Protein AF-A0AAW1TQ38-F1 (afdb_monomer_lite)

Secondary structure (DSSP, 8-state):
-HHHHHHHT-HHHHHHHHHHHTTTSTTGGGS-HHHHHHHHHHHHHTHHHHHHHHHH-TTSHHHHHHTSHHHHHHHHHHHHHHHHHHHHHHHTHHHHHHHH--S---TT--S----TTPPPPHHHHHHHHHHHHHHHHHHHHHHHH-HHHHHHSHHHHHHHHHHHHHHHHHHHHHHHHHHHHH-GGGGS--GGGS-TT-HHHHHHHHHHHHHHHHHHHHHHHTHHHHTTTTTT-

Organism: NCBI:txid420089

Structure (mmCIF, N/CA/C/O backbone):
data_AF-A0AAW1TQ38-F1
#
_entry.id   AF-A0AAW1TQ38-F1
#
loop_
_atom_site.group_PDB
_atom_site.id
_atom_site.type_symbol
_atom_site.label_atom_id
_atom_site.label_alt_id
_atom_site.label_comp_id
_atom_site.label_asym_id
_atom_site.label_entity_id
_atom_site.label_seq_id
_atom_site.pdbx_PDB_ins_code
_atom_site.Cartn_x
_atom_site.Cartn_y
_atom_site.Cartn_z
_atom_site.occupancy
_atom_site.B_iso_or_equiv
_atom_site.auth_seq_id
_atom_site.auth_comp_id
_atom_site.auth_asym_id
_atom_site.auth_atom_id
_atom_site.pdbx_PDB_model_num
ATOM 1 N N . MET A 1 1 ? -23.648 21.750 9.633 1.00 59.62 1 MET A N 1
ATOM 2 C CA . MET A 1 1 ? -22.269 21.213 9.741 1.00 59.62 1 MET A CA 1
ATOM 3 C C . MET A 1 1 ? -21.607 21.466 11.108 1.00 59.62 1 MET A C 1
ATOM 5 O O . MET A 1 1 ? -21.164 20.502 11.711 1.00 59.62 1 MET A O 1
ATOM 9 N N . LYS A 1 2 ? -21.591 22.694 11.668 1.00 65.62 2 LYS A N 1
ATOM 10 C CA . LYS A 1 2 ? -20.948 22.983 12.980 1.00 65.62 2 LYS A CA 1
ATOM 11 C C . LYS A 1 2 ? -21.500 22.181 14.177 1.00 65.62 2 LYS A C 1
ATOM 13 O O . LYS A 1 2 ? -20.715 21.703 14.984 1.00 65.62 2 LYS A O 1
ATOM 18 N N . LEU A 1 3 ? -22.818 21.981 14.266 1.00 68.88 3 LEU A N 1
ATOM 19 C CA . LEU A 1 3 ? -23.443 21.222 15.365 1.00 68.88 3 LEU A CA 1
ATOM 20 C C . LEU A 1 3 ? -23.105 19.720 15.338 1.00 68.88 3 LEU A C 1
ATOM 22 O O . LEU A 1 3 ? -22.909 19.118 16.387 1.00 68.88 3 LEU A O 1
ATOM 26 N N . LEU A 1 4 ? -22.962 19.134 14.144 1.00 71.56 4 LEU A N 1
ATOM 27 C CA . LEU A 1 4 ? -22.578 17.728 13.981 1.00 71.56 4 LEU A CA 1
ATOM 28 C C . LEU A 1 4 ? -21.149 17.483 14.490 1.00 71.56 4 LEU A C 1
ATOM 30 O O . LEU A 1 4 ? -20.898 16.497 15.172 1.00 71.56 4 LEU A O 1
ATOM 34 N N . ASN A 1 5 ? -20.228 18.414 14.224 1.00 71.75 5 ASN A N 1
ATOM 35 C CA . ASN A 1 5 ? -18.846 18.305 14.696 1.00 71.75 5 ASN A CA 1
ATOM 36 C C . ASN A 1 5 ? -18.755 18.366 16.228 1.00 71.75 5 ASN A C 1
ATOM 38 O O . ASN A 1 5 ? -17.967 17.632 16.815 1.00 71.75 5 ASN A O 1
ATOM 42 N N . VAL A 1 6 ? -19.581 19.196 16.878 1.00 75.38 6 VAL A N 1
ATOM 43 C CA . VAL A 1 6 ? -19.651 19.275 18.349 1.00 75.38 6 VAL A CA 1
ATOM 44 C C . VAL A 1 6 ? -20.238 17.992 18.940 1.00 75.38 6 VAL A C 1
ATOM 46 O O . VAL A 1 6 ? -19.724 17.489 19.935 1.00 75.38 6 VAL A O 1
ATO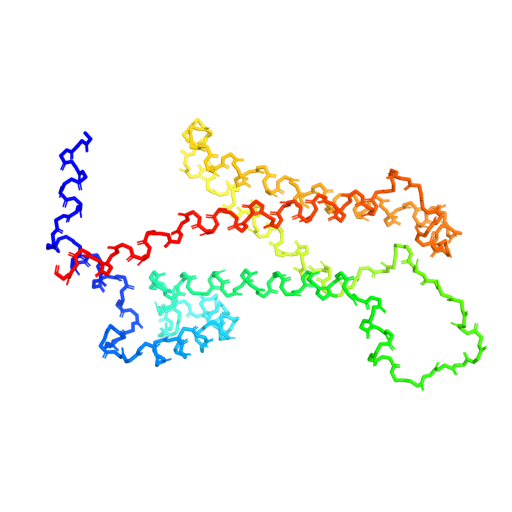M 49 N N . PHE A 1 7 ? -21.263 17.425 18.300 1.00 84.44 7 PHE A N 1
ATOM 50 C CA . PHE A 1 7 ? -21.839 16.144 18.707 1.00 84.44 7 PHE A CA 1
ATOM 51 C C . PHE A 1 7 ? -20.835 14.990 18.580 1.00 84.44 7 PHE A C 1
ATOM 53 O O . PHE A 1 7 ? -20.656 14.224 19.524 1.00 84.44 7 PHE A O 1
ATOM 60 N N . VAL A 1 8 ? -20.123 14.890 17.452 1.00 76.81 8 VAL A N 1
ATOM 61 C CA . VAL A 1 8 ? -19.087 13.863 17.254 1.00 76.81 8 VAL A CA 1
ATOM 62 C C . VAL A 1 8 ? -17.945 14.045 18.254 1.00 76.81 8 VAL A C 1
ATOM 64 O O . VAL A 1 8 ? -17.454 13.057 18.789 1.00 76.81 8 VAL A O 1
ATOM 67 N N . ALA A 1 9 ? -17.553 15.283 18.565 1.00 79.50 9 ALA A N 1
ATOM 68 C CA . ALA A 1 9 ? -16.507 15.582 19.544 1.00 79.50 9 ALA A CA 1
ATOM 69 C C . ALA A 1 9 ? -16.938 15.389 21.013 1.00 79.50 9 ALA A C 1
ATOM 71 O O . ALA A 1 9 ? -16.108 15.523 21.912 1.00 79.50 9 ALA A O 1
ATOM 72 N N . HIS A 1 10 ? -18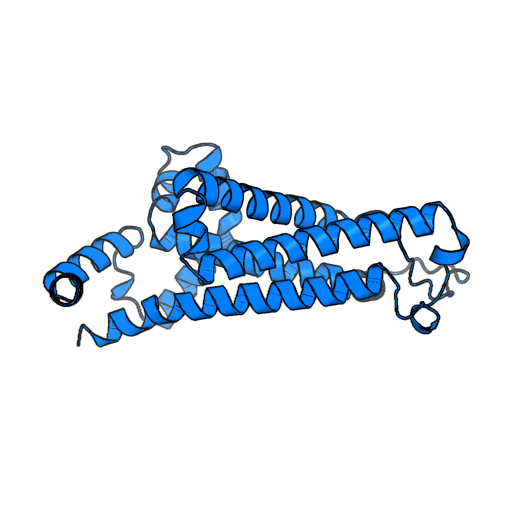.207 15.068 21.280 1.00 85.19 10 HIS A N 1
ATOM 73 C CA . HIS A 1 10 ? -18.705 14.878 22.637 1.00 85.19 10 HIS A CA 1
ATOM 74 C C . HIS A 1 10 ? -18.021 13.682 23.324 1.00 85.19 10 HIS A C 1
ATOM 76 O O . HIS A 1 10 ? -17.910 12.595 22.752 1.00 85.19 10 HIS A O 1
ATOM 82 N N . SER A 1 11 ? -17.618 13.852 24.586 1.00 85.06 11 SER A N 1
ATOM 83 C CA . SER A 1 11 ? -16.845 12.866 25.360 1.00 85.06 11 SER A CA 1
ATOM 84 C C . SER A 1 11 ? -17.488 11.473 25.393 1.00 85.06 11 SER A C 1
ATOM 86 O O . SER A 1 11 ? -16.806 10.481 25.146 1.00 85.06 11 SER A O 1
ATOM 88 N N . ASN A 1 12 ? -18.804 11.386 25.610 1.00 86.81 12 ASN A N 1
ATOM 89 C CA . ASN A 1 12 ? -19.531 10.106 25.614 1.00 86.81 12 ASN A CA 1
ATOM 90 C C . ASN A 1 12 ? -19.482 9.387 24.251 1.00 86.81 12 ASN A C 1
ATOM 92 O O . ASN A 1 12 ? -19.305 8.171 24.199 1.00 86.81 12 ASN A O 1
ATOM 96 N N . VAL A 1 13 ? -19.588 10.131 23.143 1.00 86.12 13 VAL A N 1
ATOM 97 C CA . VAL A 1 13 ? -19.517 9.572 21.781 1.00 86.12 13 VAL A CA 1
ATOM 98 C C . VAL A 1 13 ? -18.092 9.101 21.485 1.00 86.12 13 VAL A C 1
ATOM 100 O O . VAL A 1 13 ? -17.892 8.009 20.958 1.00 86.12 13 VAL A O 1
ATOM 103 N N . GLN A 1 14 ? -17.090 9.875 21.903 1.00 85.31 14 GLN A N 1
ATOM 104 C CA . GLN A 1 14 ? -15.678 9.519 21.759 1.00 85.31 14 GLN A CA 1
ATOM 105 C C . GLN A 1 14 ? -15.286 8.293 22.596 1.00 85.31 14 GLN A C 1
ATOM 107 O O . GLN A 1 14 ? -14.514 7.455 22.131 1.00 85.31 14 GLN A O 1
ATOM 112 N N . GLN A 1 15 ? -15.835 8.133 23.804 1.00 84.06 15 GLN A N 1
ATOM 113 C CA . GLN A 1 15 ? -15.604 6.940 24.624 1.00 84.06 15 GLN A CA 1
ATOM 114 C C . GLN A 1 15 ? -16.181 5.675 23.979 1.00 84.06 15 GLN A C 1
ATOM 116 O O . GLN A 1 15 ? -15.504 4.643 23.984 1.00 84.06 15 GLN A O 1
ATOM 121 N N . LEU A 1 16 ? -17.379 5.770 23.391 1.00 85.88 16 LEU A N 1
ATOM 122 C CA . LEU A 1 16 ? -17.997 4.682 22.630 1.00 85.88 16 LEU A CA 1
ATOM 123 C C . LEU A 1 16 ? -17.194 4.350 21.366 1.00 85.88 16 LEU A C 1
ATOM 125 O O . LEU A 1 16 ? -16.910 3.187 21.089 1.00 85.88 16 LEU A O 1
ATOM 129 N N . LEU A 1 17 ? -16.763 5.363 20.615 1.00 85.00 17 LEU A N 1
ATOM 130 C CA . LEU A 1 17 ? -15.943 5.147 19.425 1.00 85.00 17 LEU A CA 1
ATOM 131 C C . LEU A 1 17 ? -14.601 4.497 19.790 1.00 85.00 17 LEU A C 1
ATOM 133 O O . LEU A 1 17 ? -14.146 3.575 19.116 1.00 85.00 17 LEU A O 1
ATOM 137 N N . ALA A 1 18 ? -13.992 4.920 20.898 1.00 81.12 18 ALA A N 1
ATOM 138 C CA . ALA A 1 18 ? -12.762 4.330 21.401 1.00 81.12 18 ALA A CA 1
ATOM 139 C C . ALA A 1 18 ? -12.960 2.891 21.911 1.00 81.12 18 ALA A C 1
ATOM 141 O O . ALA A 1 18 ? -12.045 2.079 21.774 1.00 81.12 18 ALA A O 1
ATOM 142 N N . SER A 1 19 ? -14.097 2.542 22.521 1.00 82.81 19 SER A N 1
ATOM 143 C CA . SER A 1 19 ? -14.354 1.152 22.925 1.00 82.81 19 SER A CA 1
ATOM 144 C C . SER A 1 19 ? -14.520 0.241 21.707 1.00 82.81 19 SER A C 1
ATOM 146 O O . SER A 1 19 ? -13.909 -0.825 21.679 1.00 82.81 19 SER A O 1
ATOM 148 N N . LEU A 1 20 ? -15.223 0.703 20.668 1.00 84.38 20 LEU A N 1
ATOM 149 C CA . LEU A 1 20 ? -15.356 -0.012 19.396 1.00 84.38 20 LEU A CA 1
ATOM 150 C C . LEU A 1 20 ? -14.008 -0.144 18.665 1.00 84.38 20 LEU A C 1
ATOM 152 O O . LEU A 1 20 ? -13.696 -1.188 18.093 1.00 84.38 20 LEU A O 1
ATOM 156 N N . TRP A 1 21 ? -13.170 0.895 18.718 1.00 83.94 21 TRP A N 1
ATOM 157 C CA . TRP A 1 21 ? -11.858 0.894 18.072 1.00 83.94 21 TRP A CA 1
ATOM 158 C C . TRP A 1 21 ? -10.907 -0.155 18.670 1.00 83.94 21 TRP A C 1
ATOM 160 O O . TRP A 1 21 ? -10.254 -0.899 17.935 1.00 83.94 21 TRP A O 1
ATOM 170 N N . TYR A 1 22 ? -10.846 -0.243 20.003 1.00 82.12 22 TYR A N 1
ATOM 171 C CA . TYR A 1 22 ? -9.930 -1.134 20.732 1.00 82.12 22 TYR A CA 1
ATOM 172 C C . TYR A 1 22 ? -10.537 -2.491 21.116 1.00 82.12 22 TYR A C 1
ATOM 174 O O . TYR A 1 22 ? -9.902 -3.252 21.846 1.00 82.12 22 TYR A O 1
ATOM 182 N N . GLU A 1 23 ? -11.728 -2.827 20.623 1.00 80.19 23 GLU A N 1
ATOM 183 C CA . GLU A 1 23 ? -12.452 -4.056 20.978 1.00 80.19 23 GLU A CA 1
ATOM 184 C C . GLU A 1 23 ? -11.627 -5.339 20.732 1.00 80.19 23 GLU A C 1
ATOM 186 O O . GLU A 1 23 ? -11.774 -6.328 21.441 1.00 80.19 23 GLU A O 1
ATOM 191 N N . GLY A 1 24 ? -10.706 -5.315 19.760 1.00 72.38 24 GLY A N 1
ATOM 192 C CA . GLY A 1 24 ? -9.818 -6.441 19.447 1.00 72.38 24 GLY A CA 1
ATOM 193 C C . GLY A 1 24 ? -8.641 -6.656 20.407 1.00 72.38 24 GLY A C 1
ATOM 194 O O . GLY A 1 24 ? -7.933 -7.647 20.249 1.00 72.38 24 GLY A O 1
ATOM 195 N N . LEU A 1 25 ? -8.394 -5.756 21.367 1.00 78.88 25 LEU A N 1
ATOM 196 C CA . LEU A 1 25 ? -7.259 -5.843 22.295 1.00 78.88 25 LEU A CA 1
ATOM 197 C C . LEU A 1 25 ? -7.678 -5.472 23.733 1.00 78.88 25 LEU A C 1
ATOM 199 O O . LEU A 1 25 ? -7.539 -4.310 24.146 1.00 78.88 25 LEU A O 1
ATOM 203 N N . PRO A 1 26 ? -8.156 -6.442 24.537 1.00 73.50 26 PRO A N 1
ATOM 204 C CA . PRO A 1 26 ? -8.581 -6.174 25.906 1.00 73.50 26 PRO A CA 1
ATOM 205 C C . PRO A 1 26 ? -7.419 -5.611 26.735 1.00 73.50 26 PRO A C 1
ATOM 207 O O . PRO A 1 26 ? -6.298 -6.118 26.720 1.00 73.50 26 PRO A O 1
ATOM 210 N N . GLY A 1 27 ? -7.670 -4.508 27.443 1.00 73.69 27 GLY A N 1
ATOM 211 C CA . GLY A 1 27 ? -6.677 -3.869 28.313 1.00 73.69 27 GLY A CA 1
ATOM 212 C C . GLY A 1 27 ? -5.548 -3.114 27.600 1.00 73.69 27 GLY A C 1
ATOM 213 O O . GLY A 1 27 ? -4.720 -2.517 28.287 1.00 73.69 27 GLY A O 1
ATOM 214 N N . PHE A 1 28 ? -5.519 -3.049 26.260 1.00 79.06 28 PHE A N 1
ATOM 215 C CA . PHE A 1 28 ? -4.449 -2.377 25.503 1.00 79.06 28 PHE A CA 1
ATOM 216 C C . PHE A 1 28 ? -4.208 -0.939 25.963 1.00 79.06 28 PHE A C 1
ATOM 218 O O . PHE A 1 28 ? -3.071 -0.545 26.198 1.00 79.06 28 PHE A O 1
ATOM 225 N N . ARG A 1 29 ? -5.285 -0.181 26.203 1.00 77.75 29 ARG A N 1
ATOM 226 C CA . ARG A 1 29 ? -5.227 1.218 26.657 1.00 77.75 29 ARG A CA 1
ATOM 227 C C . ARG A 1 29 ? -4.522 1.401 28.008 1.00 77.75 29 ARG A C 1
ATOM 229 O O . ARG A 1 29 ? -3.982 2.471 28.254 1.00 77.75 29 ARG A O 1
ATOM 236 N N . ARG A 1 30 ? -4.542 0.379 28.869 1.00 80.81 30 ARG A N 1
ATOM 237 C CA . ARG A 1 30 ? -3.960 0.413 30.221 1.00 80.81 30 ARG A CA 1
ATOM 238 C C . ARG A 1 30 ? -2.506 -0.078 30.259 1.00 80.81 30 ARG A C 1
ATOM 240 O O . ARG A 1 30 ? -1.858 0.066 31.287 1.00 80.81 30 ARG A O 1
ATOM 247 N N . LYS A 1 31 ? -1.996 -0.663 29.166 1.00 83.38 31 LYS A N 1
ATOM 248 C CA . LYS A 1 31 ? -0.605 -1.134 29.064 1.00 83.38 31 LYS A CA 1
ATOM 249 C C . LYS A 1 31 ? 0.377 0.042 28.973 1.00 83.38 31 LYS A C 1
ATOM 251 O O . LYS A 1 31 ? 0.036 1.107 28.462 1.00 83.38 31 LYS A O 1
ATOM 256 N N . ASN A 1 32 ? 1.617 -0.189 29.413 1.00 87.50 32 ASN A N 1
ATOM 257 C CA . ASN A 1 32 ? 2.727 0.747 29.216 1.00 87.50 32 ASN A CA 1
ATOM 258 C C . ASN A 1 32 ? 2.961 1.007 27.713 1.00 87.50 32 ASN A C 1
ATOM 260 O O . ASN A 1 32 ? 2.732 0.121 26.890 1.00 87.50 32 ASN A O 1
ATOM 264 N N . MET A 1 33 ? 3.459 2.191 27.354 1.00 85.00 33 MET A N 1
ATOM 265 C CA . MET A 1 33 ? 3.671 2.604 25.963 1.00 85.00 33 MET A CA 1
ATOM 266 C C . MET A 1 33 ? 4.616 1.654 25.209 1.00 85.00 33 MET A C 1
ATOM 268 O O . MET A 1 33 ? 4.364 1.328 24.053 1.00 85.00 33 MET A O 1
ATOM 272 N N . VAL A 1 34 ? 5.645 1.133 25.887 1.00 88.31 34 VAL A N 1
ATOM 273 C CA . VAL A 1 34 ? 6.563 0.127 25.322 1.00 88.31 34 VAL A CA 1
ATOM 274 C C . VAL A 1 34 ? 5.840 -1.191 25.033 1.00 88.31 34 VAL A C 1
ATOM 276 O O . VAL A 1 34 ? 5.994 -1.758 23.957 1.00 88.31 34 VAL A O 1
ATOM 279 N N . LEU A 1 35 ? 4.993 -1.657 25.956 1.00 87.88 35 LEU A N 1
ATOM 280 C CA . LEU A 1 35 ? 4.202 -2.877 25.760 1.00 87.88 35 LEU A CA 1
ATOM 281 C C . LEU A 1 35 ? 3.159 -2.702 24.648 1.00 87.88 35 LEU A C 1
ATOM 283 O O . LEU A 1 35 ? 2.919 -3.632 23.886 1.00 87.88 35 LEU A O 1
ATOM 287 N N . GLN A 1 36 ? 2.559 -1.513 24.525 1.00 87.25 36 GLN A N 1
ATOM 288 C CA . GLN A 1 36 ? 1.673 -1.181 23.405 1.00 87.25 36 GLN A CA 1
ATOM 289 C C . GLN A 1 36 ? 2.420 -1.251 22.070 1.00 87.25 36 GLN A C 1
ATOM 291 O O . GLN A 1 36 ? 1.914 -1.855 21.126 1.00 87.25 36 GLN A O 1
ATOM 296 N N . ALA A 1 37 ? 3.621 -0.670 22.000 1.00 86.94 37 ALA A N 1
ATOM 297 C CA . ALA A 1 37 ? 4.451 -0.702 20.802 1.00 86.94 37 ALA A CA 1
ATOM 298 C C . ALA A 1 37 ? 4.850 -2.136 20.426 1.00 86.94 37 ALA A C 1
ATOM 300 O O . ALA A 1 37 ? 4.699 -2.521 19.269 1.00 86.94 37 ALA A O 1
ATOM 301 N N . LEU A 1 38 ? 5.276 -2.947 21.399 1.00 90.06 38 LEU A N 1
ATOM 302 C CA . LEU A 1 38 ? 5.650 -4.345 21.173 1.00 90.06 38 LEU A CA 1
ATOM 303 C C . LEU A 1 38 ? 4.473 -5.160 20.621 1.00 90.06 38 LEU A C 1
ATOM 305 O O . LEU A 1 38 ? 4.642 -5.890 19.650 1.00 90.06 38 LEU A O 1
ATOM 309 N N . GLU A 1 39 ? 3.270 -4.997 21.174 1.00 88.69 39 GLU A N 1
ATOM 310 C CA . GLU A 1 39 ? 2.062 -5.663 20.662 1.00 88.69 39 GLU A CA 1
ATOM 311 C C . GLU A 1 39 ? 1.723 -5.228 19.231 1.00 88.69 39 GLU A C 1
ATOM 313 O O . GLU A 1 39 ? 1.408 -6.072 18.394 1.00 88.69 39 GLU A O 1
ATOM 318 N N . ILE A 1 40 ? 1.834 -3.931 18.915 1.00 90.12 40 ILE A N 1
ATOM 319 C CA . ILE A 1 40 ? 1.620 -3.430 17.548 1.00 90.12 40 ILE A CA 1
ATOM 320 C C . ILE A 1 40 ? 2.635 -4.050 16.585 1.00 90.12 40 ILE A C 1
ATOM 322 O O . ILE A 1 40 ? 2.243 -4.527 15.521 1.00 90.12 40 ILE A O 1
ATOM 326 N N . VAL A 1 41 ? 3.918 -4.081 16.958 1.00 90.56 41 VAL A N 1
ATOM 327 C CA . VAL A 1 41 ? 4.984 -4.686 16.146 1.00 90.56 41 VAL A CA 1
ATOM 328 C C . VAL A 1 41 ? 4.741 -6.184 15.970 1.00 90.56 41 VAL A C 1
ATOM 330 O O . VAL A 1 41 ? 4.839 -6.686 14.856 1.00 90.56 41 VAL A O 1
ATOM 333 N N . ARG A 1 42 ? 4.341 -6.896 17.028 1.00 91.44 42 ARG A N 1
ATOM 334 C CA . ARG A 1 42 ? 4.002 -8.324 16.970 1.00 91.44 42 ARG A CA 1
ATOM 335 C C . ARG A 1 42 ? 2.848 -8.602 16.006 1.00 91.44 42 ARG A C 1
ATOM 337 O O . ARG A 1 42 ? 2.966 -9.486 15.162 1.00 91.44 42 ARG A O 1
ATOM 344 N N . ILE A 1 43 ? 1.746 -7.858 16.117 1.00 91.12 43 ILE A N 1
ATOM 345 C CA . ILE A 1 43 ? 0.586 -7.989 15.217 1.00 91.12 43 ILE A CA 1
ATOM 346 C C . ILE A 1 43 ? 0.994 -7.639 13.784 1.00 91.12 43 ILE A C 1
ATOM 348 O O . ILE A 1 43 ? 0.628 -8.351 12.853 1.00 91.12 43 ILE A O 1
ATOM 352 N N . GLY A 1 44 ? 1.790 -6.578 13.626 1.00 92.06 44 GLY A N 1
ATOM 353 C CA . GLY A 1 44 ? 2.350 -6.149 12.353 1.00 92.06 44 GLY A CA 1
ATOM 354 C C . GLY A 1 44 ? 3.180 -7.244 11.694 1.00 92.06 44 GLY A C 1
ATOM 355 O O . GLY A 1 44 ? 2.904 -7.580 10.558 1.00 92.06 44 GLY A O 1
ATOM 356 N N . MET A 1 45 ? 4.125 -7.872 12.394 1.00 91.75 45 MET A N 1
ATOM 357 C CA . MET A 1 45 ? 4.939 -8.963 11.833 1.00 91.75 45 MET A CA 1
ATOM 358 C C . MET A 1 45 ? 4.107 -10.194 11.445 1.00 91.75 45 MET A C 1
ATOM 360 O O . MET A 1 45 ? 4.431 -10.882 10.483 1.00 91.75 45 MET A O 1
ATOM 364 N N . LEU A 1 46 ? 3.012 -10.457 12.161 1.00 92.12 46 LEU A N 1
ATOM 365 C CA . LEU A 1 46 ? 2.108 -11.578 11.892 1.00 92.12 46 LEU A CA 1
ATOM 366 C C . LEU A 1 46 ? 1.023 -11.255 10.847 1.00 92.12 46 LEU A C 1
ATOM 368 O O . LEU A 1 46 ? 0.160 -12.100 10.592 1.00 92.12 46 LEU A O 1
ATOM 372 N N . PHE A 1 47 ? 1.059 -10.081 10.198 1.00 92.62 47 PHE A N 1
ATOM 373 C CA . PHE A 1 47 ? 0.057 -9.689 9.201 1.00 92.62 47 PHE A CA 1
ATOM 374 C C . PHE A 1 47 ? -0.192 -10.722 8.079 1.00 92.62 47 PHE A C 1
ATOM 376 O O . PHE A 1 47 ? -1.367 -10.881 7.722 1.00 92.62 47 PHE A O 1
ATOM 383 N N . PRO A 1 48 ? 0.808 -11.445 7.510 1.00 90.50 48 PRO A N 1
ATOM 384 C CA . PRO A 1 48 ? 0.518 -12.392 6.434 1.00 90.50 48 PRO A CA 1
ATOM 385 C C . PRO A 1 48 ? -0.285 -13.586 6.959 1.00 90.50 48 PRO A C 1
ATOM 387 O O . PRO A 1 48 ? -1.228 -14.024 6.305 1.00 90.50 48 PRO A O 1
ATOM 390 N N . PHE A 1 49 ? 0.011 -14.049 8.178 1.00 90.81 49 PHE A N 1
ATOM 391 C CA . PHE A 1 49 ? -0.734 -15.125 8.829 1.00 90.81 49 PHE A CA 1
ATOM 392 C C . PHE A 1 49 ? -2.181 -14.711 9.118 1.00 90.81 49 PHE A C 1
ATOM 394 O O . PHE A 1 49 ? -3.106 -15.447 8.777 1.00 90.81 49 PHE A O 1
ATOM 401 N N . PHE A 1 50 ? -2.395 -13.510 9.673 1.00 89.00 50 PHE A N 1
ATOM 402 C CA . PHE A 1 50 ? -3.744 -12.974 9.892 1.00 89.00 50 PHE A CA 1
ATOM 403 C C . PHE A 1 50 ? -4.540 -12.877 8.584 1.00 89.00 50 PHE A C 1
ATOM 405 O O . PHE A 1 50 ? -5.706 -13.275 8.541 1.00 89.00 50 PHE A O 1
ATOM 412 N N . SER A 1 51 ? -3.897 -12.410 7.510 1.00 89.06 51 SER A N 1
ATOM 413 C CA . SER A 1 51 ? -4.530 -12.242 6.197 1.00 89.06 51 SER A CA 1
ATOM 414 C C . SER A 1 51 ? -4.947 -13.582 5.585 1.00 89.06 51 SER A C 1
ATOM 416 O O . SER A 1 51 ? -6.085 -13.725 5.140 1.00 89.06 51 SER A O 1
ATOM 418 N N . ILE A 1 52 ? -4.065 -14.586 5.618 1.00 90.81 52 ILE A N 1
ATOM 419 C CA . ILE A 1 52 ? -4.354 -15.938 5.116 1.00 90.81 52 ILE A CA 1
ATOM 420 C C . ILE A 1 52 ? -5.461 -16.596 5.946 1.00 90.81 52 ILE A C 1
ATOM 422 O O . ILE A 1 52 ? -6.412 -17.139 5.385 1.00 90.81 52 ILE A O 1
ATOM 426 N N . ALA A 1 53 ? -5.385 -16.504 7.276 1.00 90.19 53 ALA A N 1
ATOM 427 C CA . ALA A 1 53 ? -6.393 -17.073 8.168 1.00 90.19 53 ALA A CA 1
ATOM 428 C C . ALA A 1 53 ? -7.790 -16.483 7.917 1.00 90.19 53 ALA A C 1
ATOM 430 O O . ALA A 1 53 ? -8.780 -17.212 7.945 1.00 90.19 53 ALA A O 1
ATOM 431 N N . TYR A 1 54 ? -7.882 -15.183 7.630 1.00 89.75 54 TYR A N 1
ATOM 432 C CA . TYR A 1 54 ? -9.148 -14.543 7.277 1.00 89.75 54 TYR A CA 1
ATOM 433 C C . TYR A 1 54 ? -9.716 -15.021 5.937 1.00 89.75 54 TYR A C 1
ATOM 435 O O . TYR A 1 54 ? -10.930 -15.182 5.828 1.00 89.75 54 TYR A O 1
ATOM 443 N N . ILE A 1 55 ? -8.861 -15.252 4.936 1.00 90.56 55 ILE A N 1
ATOM 444 C CA . ILE A 1 55 ? -9.279 -15.746 3.616 1.00 90.56 55 ILE A CA 1
ATOM 445 C C . ILE A 1 55 ? -9.767 -17.198 3.712 1.00 90.56 55 ILE A C 1
ATOM 447 O O . ILE A 1 55 ? -10.813 -17.525 3.160 1.00 90.56 55 ILE A O 1
ATOM 451 N N . LEU A 1 56 ? -9.034 -18.060 4.425 1.00 92.00 56 LEU A N 1
ATOM 452 C CA . LEU A 1 56 ? -9.339 -19.492 4.517 1.00 92.00 56 LEU A CA 1
ATOM 453 C C . LEU A 1 56 ? -10.467 -19.809 5.506 1.00 92.00 56 LEU A C 1
ATOM 455 O O . LEU A 1 56 ? -11.298 -20.675 5.245 1.00 92.00 56 LEU A O 1
ATOM 459 N N . ALA A 1 57 ? -10.495 -19.131 6.653 1.00 90.94 57 ALA A N 1
ATOM 460 C CA . ALA A 1 57 ? -11.419 -19.419 7.745 1.00 90.94 57 ALA A CA 1
ATOM 461 C C . ALA A 1 57 ? -11.981 -18.116 8.348 1.00 90.94 57 ALA A C 1
ATOM 463 O O . ALA A 1 57 ? -11.659 -17.761 9.490 1.00 90.94 57 ALA A O 1
ATOM 464 N N . PRO A 1 58 ? -12.875 -17.404 7.633 1.00 88.62 58 PRO A N 1
ATOM 465 C CA . PRO A 1 58 ? -13.378 -16.089 8.041 1.00 88.62 58 PRO A CA 1
ATOM 466 C C . PRO A 1 58 ? -14.209 -16.100 9.334 1.00 88.62 58 PRO A C 1
ATOM 468 O O . PRO A 1 58 ? -14.428 -15.034 9.917 1.00 88.62 58 PRO A O 1
ATOM 471 N N . HIS A 1 59 ? -14.690 -17.271 9.768 1.00 89.44 59 HIS A N 1
ATOM 472 C CA . HIS A 1 59 ? -15.444 -17.464 11.014 1.00 89.44 59 HIS A CA 1
ATOM 473 C C . HIS A 1 59 ? -14.571 -17.875 12.209 1.00 89.44 59 HIS A C 1
ATOM 475 O O . HIS A 1 59 ? -15.065 -17.879 13.336 1.00 89.44 59 HIS A O 1
ATOM 481 N N . SER A 1 60 ? -13.287 -18.185 11.986 1.00 90.94 60 SER A N 1
ATOM 482 C CA . SER A 1 60 ? -12.340 -18.502 13.059 1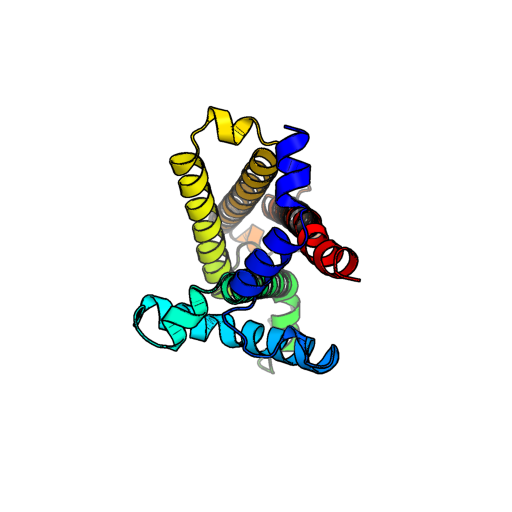.00 90.94 60 SER A CA 1
ATOM 483 C C . SER A 1 60 ? -12.119 -17.305 13.989 1.00 90.94 60 SER A C 1
ATOM 485 O O . SER A 1 60 ? -12.304 -16.155 13.587 1.00 90.94 60 SER A O 1
ATOM 487 N N . VAL A 1 61 ? -11.663 -17.561 15.220 1.00 86.62 61 VAL A N 1
ATOM 488 C CA . VAL A 1 61 ? -11.328 -16.501 16.191 1.00 86.62 61 VAL A CA 1
ATOM 489 C C . VAL A 1 61 ? -10.329 -15.509 15.583 1.00 86.62 61 VAL A C 1
ATOM 491 O O . VAL A 1 61 ? -10.549 -14.304 15.646 1.00 86.62 61 VAL A O 1
ATOM 494 N N . VAL A 1 62 ? -9.297 -16.015 14.898 1.00 85.50 62 VAL A N 1
ATOM 495 C CA . VAL A 1 62 ? -8.273 -15.208 14.211 1.00 85.50 62 VAL A CA 1
ATOM 496 C C . VAL A 1 62 ? -8.880 -14.371 13.077 1.00 85.50 62 VAL A C 1
ATOM 498 O O . VAL A 1 62 ? -8.607 -13.172 12.977 1.00 85.50 62 VAL A O 1
ATOM 501 N N . GLY A 1 63 ? -9.749 -14.966 12.254 1.00 85.75 63 GLY A N 1
ATOM 502 C CA . GLY A 1 63 ? -10.458 -14.259 11.185 1.00 85.75 63 GLY A CA 1
ATOM 503 C C . GLY A 1 63 ? -11.382 -13.158 11.718 1.00 85.75 63 GLY A C 1
ATOM 504 O O . GLY A 1 63 ? -11.420 -12.055 11.170 1.00 85.75 63 GLY A O 1
ATOM 505 N N . GLN A 1 64 ? -12.076 -13.400 12.832 1.00 87.31 64 GLN A N 1
ATOM 506 C CA . GLN A 1 64 ? -12.908 -12.384 13.482 1.00 87.31 64 GLN A CA 1
ATOM 507 C C . GLN A 1 64 ? -12.079 -11.256 14.107 1.00 87.31 64 GLN A C 1
ATOM 509 O O . GLN A 1 64 ? -12.480 -10.093 14.018 1.00 87.31 64 GLN A O 1
ATOM 514 N N . THR A 1 65 ? -10.899 -11.551 14.664 1.00 87.12 65 THR A N 1
ATOM 515 C CA . THR A 1 65 ? -9.967 -10.524 15.158 1.00 87.12 65 THR A CA 1
ATOM 516 C C . THR A 1 65 ? -9.560 -9.552 14.047 1.00 87.12 65 THR A C 1
ATOM 518 O O . THR A 1 65 ? -9.518 -8.345 14.286 1.00 87.12 65 THR A O 1
ATOM 521 N N . MET A 1 66 ? -9.352 -10.024 12.812 1.00 86.50 66 MET A N 1
ATOM 522 C CA . MET A 1 66 ? -8.985 -9.155 11.682 1.00 86.50 66 MET A CA 1
ATOM 523 C C . MET A 1 66 ? -10.125 -8.239 11.200 1.00 86.50 66 MET A C 1
ATOM 525 O O . MET A 1 66 ? -9.877 -7.234 10.529 1.00 86.50 66 MET A O 1
ATOM 529 N N . ARG A 1 67 ? -11.381 -8.528 11.572 1.00 87.31 67 ARG A N 1
ATOM 530 C CA . ARG A 1 67 ? -12.522 -7.633 11.304 1.00 87.31 67 ARG A CA 1
ATOM 531 C C . ARG A 1 67 ? -12.506 -6.391 12.194 1.00 87.31 67 ARG A C 1
ATOM 533 O O . ARG A 1 67 ? -13.144 -5.399 11.848 1.00 87.31 67 ARG A O 1
ATOM 540 N N . LYS A 1 68 ? -11.782 -6.424 13.320 1.00 87.50 68 LYS A N 1
ATOM 541 C CA . LYS A 1 68 ? -11.683 -5.294 14.250 1.00 87.50 68 LYS A CA 1
ATOM 542 C C . LYS A 1 68 ? -10.883 -4.146 13.608 1.00 87.50 68 LYS A C 1
ATOM 544 O O . LYS A 1 68 ? -9.825 -4.393 13.022 1.00 87.50 68 LYS A O 1
ATOM 549 N N . PRO A 1 69 ? -11.344 -2.888 13.726 1.00 85.62 69 PRO A N 1
ATOM 550 C CA . PRO A 1 69 ? -10.821 -1.764 12.944 1.00 85.62 69 PRO A CA 1
ATOM 551 C C . PRO A 1 69 ? -9.346 -1.469 13.233 1.00 85.62 69 PRO A C 1
ATOM 553 O O . PRO A 1 69 ? -8.567 -1.261 12.304 1.00 85.62 69 PRO A O 1
ATOM 556 N N . PHE A 1 70 ? -8.929 -1.532 14.501 1.00 85.25 70 PHE A N 1
ATOM 557 C CA . PHE A 1 70 ? -7.536 -1.296 14.874 1.00 85.25 70 PHE A CA 1
ATOM 558 C C . PHE A 1 70 ? -6.581 -2.372 14.339 1.00 85.25 70 PHE A C 1
ATOM 560 O O . PHE A 1 70 ? -5.512 -2.046 13.829 1.00 85.25 70 PHE A O 1
ATOM 567 N N . ILE A 1 71 ? -6.976 -3.648 14.389 1.00 88.00 71 ILE A N 1
ATOM 568 C CA . ILE A 1 71 ? -6.166 -4.754 13.853 1.00 88.00 71 ILE A CA 1
ATOM 569 C C . ILE A 1 71 ? -6.043 -4.637 12.334 1.00 88.00 71 ILE A C 1
ATOM 571 O O . ILE A 1 71 ? -4.939 -4.742 11.800 1.00 88.00 71 ILE A O 1
ATOM 575 N N . LYS A 1 72 ? -7.154 -4.344 11.643 1.00 86.69 72 LYS A N 1
ATOM 576 C CA . LYS A 1 72 ? -7.159 -4.075 10.199 1.00 86.69 72 LYS A CA 1
ATOM 577 C C . LYS A 1 72 ? -6.213 -2.924 9.845 1.00 86.69 72 LYS A C 1
ATOM 579 O O . LYS A 1 72 ? -5.442 -3.046 8.896 1.00 86.69 72 LYS A O 1
ATOM 584 N N . PHE A 1 73 ? -6.228 -1.841 10.623 1.00 86.81 73 PHE A N 1
ATOM 585 C CA . PHE A 1 73 ? -5.326 -0.705 10.434 1.00 86.81 73 PHE A CA 1
ATOM 586 C C . PHE A 1 73 ? -3.847 -1.095 10.576 1.00 86.81 73 PHE A C 1
ATOM 588 O O . PHE A 1 73 ? -3.041 -0.731 9.716 1.00 86.81 73 PHE A O 1
ATOM 595 N N . ILE A 1 74 ? -3.487 -1.860 11.615 1.00 88.88 74 ILE A N 1
ATOM 596 C CA . ILE A 1 74 ? -2.110 -2.341 11.814 1.00 88.88 74 ILE A CA 1
ATOM 597 C C . ILE A 1 74 ? -1.686 -3.236 10.652 1.00 88.88 74 ILE A C 1
ATOM 599 O O . ILE A 1 74 ? -0.631 -3.002 10.073 1.00 88.88 74 ILE A O 1
ATOM 603 N N . CYS A 1 75 ? -2.509 -4.216 10.272 1.00 90.56 75 CYS A N 1
ATOM 604 C CA . CYS A 1 75 ? -2.177 -5.154 9.198 1.00 90.56 75 CYS A CA 1
ATOM 605 C C . CYS A 1 75 ? -2.002 -4.438 7.854 1.00 90.56 75 CYS A C 1
ATOM 607 O O . CYS A 1 75 ? -1.040 -4.695 7.134 1.00 90.56 75 CYS A O 1
ATOM 609 N N . HIS A 1 76 ? -2.896 -3.500 7.532 1.00 87.06 76 HIS A N 1
ATOM 610 C CA . HIS A 1 76 ? -2.795 -2.704 6.313 1.00 87.06 76 HIS A CA 1
ATOM 611 C C . HIS A 1 76 ? -1.542 -1.813 6.313 1.00 87.06 76 HIS A C 1
ATOM 613 O O . HIS A 1 76 ? -0.864 -1.698 5.294 1.00 87.06 76 HIS A O 1
ATOM 619 N N . SER A 1 77 ? -1.194 -1.220 7.458 1.00 86.56 77 SER A N 1
ATOM 620 C CA . SER A 1 77 ? 0.024 -0.411 7.590 1.00 86.56 77 SER A CA 1
ATOM 621 C C . SER A 1 77 ? 1.292 -1.265 7.495 1.00 86.56 77 SER A C 1
ATOM 623 O O . SER A 1 77 ? 2.218 -0.896 6.783 1.00 86.56 77 SER A O 1
ATOM 625 N N . ALA A 1 78 ? 1.325 -2.426 8.154 1.00 90.38 78 ALA A N 1
ATOM 626 C CA . ALA A 1 78 ? 2.447 -3.362 8.111 1.00 90.38 78 ALA A CA 1
ATOM 627 C C . ALA A 1 78 ? 2.686 -3.901 6.695 1.00 90.38 78 ALA A C 1
ATOM 629 O O . ALA A 1 78 ? 3.806 -3.830 6.204 1.00 90.38 78 ALA A O 1
ATOM 630 N N . SER A 1 79 ? 1.624 -4.331 6.006 1.00 91.06 79 SER A N 1
ATOM 631 C CA . SER A 1 79 ? 1.674 -4.758 4.603 1.00 91.06 79 SER A CA 1
ATOM 632 C C . SER A 1 79 ? 2.261 -3.674 3.691 1.00 91.06 79 SER A C 1
ATOM 634 O O . SER A 1 79 ? 3.094 -3.961 2.833 1.00 91.06 79 SER A O 1
ATOM 636 N N . TYR A 1 80 ? 1.894 -2.409 3.918 1.00 84.81 80 TYR A N 1
ATOM 637 C CA . TYR A 1 80 ? 2.470 -1.275 3.199 1.00 84.81 80 TYR A CA 1
ATOM 638 C C . TYR A 1 80 ? 3.961 -1.059 3.505 1.00 84.81 80 TYR A C 1
ATOM 640 O O . TYR A 1 80 ? 4.748 -0.854 2.584 1.00 84.81 80 TYR A O 1
ATOM 648 N N . PHE A 1 81 ? 4.387 -1.155 4.768 1.00 85.62 81 PHE A N 1
ATOM 649 C CA . PHE A 1 81 ? 5.812 -1.080 5.111 1.00 85.62 81 PHE A CA 1
ATOM 650 C C . PHE A 1 81 ? 6.619 -2.235 4.509 1.00 85.62 81 PHE A C 1
ATOM 652 O O . PHE A 1 81 ? 7.716 -2.008 4.007 1.00 85.62 81 PHE A O 1
ATOM 659 N N . THR A 1 82 ? 6.077 -3.455 4.501 1.00 88.38 82 THR A N 1
ATOM 660 C CA . THR A 1 82 ? 6.700 -4.604 3.829 1.00 88.38 82 THR A CA 1
ATOM 661 C C . THR A 1 82 ? 6.816 -4.373 2.327 1.00 88.38 82 THR A C 1
ATOM 663 O O . THR A 1 82 ? 7.849 -4.692 1.747 1.00 88.38 82 THR A O 1
ATOM 666 N N . PHE A 1 83 ? 5.803 -3.773 1.699 1.00 84.25 83 PHE A N 1
ATOM 667 C CA . PHE A 1 83 ? 5.881 -3.360 0.302 1.00 84.25 83 PHE A CA 1
ATOM 668 C C . PHE A 1 83 ? 7.014 -2.349 0.083 1.00 84.25 83 PHE A C 1
ATOM 670 O O . PHE A 1 83 ? 7.881 -2.602 -0.744 1.00 84.25 83 PHE A O 1
ATOM 677 N N . LEU A 1 84 ? 7.093 -1.270 0.872 1.00 82.00 84 LEU A N 1
ATOM 678 C CA . LEU A 1 84 ? 8.201 -0.306 0.788 1.00 82.00 84 LEU A CA 1
ATOM 679 C C . LEU A 1 84 ? 9.573 -0.966 0.979 1.00 82.00 84 LEU A C 1
ATOM 681 O O . LEU A 1 84 ? 10.517 -0.658 0.256 1.00 82.00 84 LEU A O 1
ATOM 685 N N . PHE A 1 85 ? 9.684 -1.903 1.918 1.00 83.69 85 PHE A N 1
ATOM 686 C CA . PHE A 1 85 ? 10.914 -2.655 2.142 1.00 83.69 85 PHE A CA 1
ATOM 687 C C . PHE A 1 85 ? 11.293 -3.518 0.929 1.00 83.69 85 PHE A C 1
ATOM 689 O O . PHE A 1 85 ? 12.437 -3.473 0.483 1.00 83.69 85 PHE A O 1
ATOM 696 N N . MET A 1 86 ? 10.333 -4.235 0.336 1.00 81.81 86 MET A N 1
ATOM 697 C CA . MET A 1 86 ? 10.536 -5.009 -0.898 1.00 81.81 86 MET A CA 1
ATOM 698 C C . MET A 1 86 ? 10.976 -4.126 -2.068 1.00 81.81 86 MET A C 1
ATOM 700 O O . MET A 1 86 ? 11.782 -4.551 -2.889 1.00 81.81 86 MET A O 1
ATOM 704 N N . LEU A 1 87 ? 10.488 -2.888 -2.135 1.00 73.94 87 LEU A N 1
ATOM 705 C CA . LEU A 1 87 ? 10.869 -1.919 -3.160 1.00 73.94 87 LEU A CA 1
ATOM 706 C C . LEU A 1 87 ? 12.304 -1.416 -2.982 1.00 73.94 87 LEU A C 1
ATOM 708 O O . LEU A 1 87 ? 13.039 -1.307 -3.963 1.00 73.94 87 LEU A O 1
ATOM 712 N N . ILE A 1 88 ? 12.720 -1.161 -1.738 1.00 77.50 88 ILE A N 1
ATOM 713 C CA . ILE A 1 88 ? 14.115 -0.833 -1.414 1.00 77.50 88 ILE A CA 1
ATOM 714 C C . ILE A 1 88 ? 15.018 -2.015 -1.784 1.00 77.50 88 ILE A C 1
ATOM 716 O O . ILE A 1 88 ? 16.023 -1.818 -2.462 1.00 77.50 88 ILE A O 1
ATOM 720 N N . LEU A 1 89 ? 14.632 -3.245 -1.429 1.00 76.62 89 LEU A N 1
ATOM 721 C CA . LEU A 1 89 ? 15.372 -4.450 -1.817 1.00 76.62 89 LEU A CA 1
ATOM 722 C C . LEU A 1 89 ? 15.449 -4.627 -3.339 1.00 76.62 89 LEU A C 1
ATOM 724 O O . LEU A 1 89 ? 16.513 -4.954 -3.854 1.00 76.62 89 LEU A O 1
ATOM 728 N N . ALA A 1 90 ? 14.358 -4.373 -4.067 1.00 72.56 90 ALA A N 1
ATOM 729 C CA . ALA A 1 90 ? 14.342 -4.436 -5.527 1.00 72.56 90 ALA A CA 1
ATOM 730 C C . ALA A 1 90 ? 15.272 -3.388 -6.160 1.00 72.56 90 ALA A C 1
ATOM 732 O O . ALA A 1 90 ? 15.939 -3.684 -7.147 1.00 72.56 90 ALA A O 1
ATOM 733 N N . SER A 1 91 ? 15.352 -2.186 -5.579 1.00 69.69 91 SER A N 1
ATOM 734 C CA . SER A 1 91 ? 16.287 -1.137 -6.010 1.00 69.69 91 SER A CA 1
ATOM 735 C C . SER A 1 91 ? 17.745 -1.497 -5.706 1.00 69.69 91 SER A C 1
ATOM 737 O O . SER A 1 91 ? 18.624 -1.213 -6.512 1.00 69.69 91 SER A O 1
ATOM 739 N N . GLN A 1 92 ? 18.009 -2.160 -4.579 1.00 72.19 92 GLN A N 1
ATOM 740 C CA . GLN A 1 92 ? 19.351 -2.585 -4.166 1.00 72.19 92 GLN A CA 1
ATOM 741 C C . GLN A 1 92 ? 19.724 -3.990 -4.666 1.00 72.19 92 GLN A C 1
ATOM 743 O O . GLN A 1 92 ? 20.740 -4.537 -4.242 1.00 72.19 92 GLN A O 1
ATOM 748 N N . ARG A 1 93 ? 18.937 -4.587 -5.574 1.00 70.25 93 ARG A N 1
ATOM 749 C CA . ARG A 1 93 ? 19.128 -5.962 -6.064 1.00 70.25 93 ARG A CA 1
ATOM 750 C C . ARG A 1 93 ? 20.551 -6.216 -6.561 1.00 70.25 93 ARG A C 1
ATOM 752 O O . ARG A 1 93 ? 21.142 -7.222 -6.196 1.00 70.25 93 ARG A O 1
ATOM 759 N N . GLN A 1 94 ? 21.110 -5.288 -7.335 1.00 61.31 94 GLN A N 1
ATOM 760 C CA . GLN A 1 94 ? 22.467 -5.410 -7.881 1.00 61.31 94 GLN A CA 1
ATOM 761 C C . GLN A 1 94 ? 23.542 -5.410 -6.785 1.00 61.31 94 GLN A C 1
ATOM 763 O O . GLN A 1 94 ? 24.542 -6.108 -6.899 1.00 61.31 94 GLN A O 1
ATOM 768 N N . TYR A 1 95 ? 23.332 -4.650 -5.708 1.00 64.75 95 TYR A N 1
ATOM 769 C CA . TYR A 1 95 ? 24.225 -4.649 -4.551 1.00 64.75 95 TYR A CA 1
ATOM 770 C C . TYR A 1 95 ? 24.065 -5.931 -3.720 1.00 64.75 95 TYR A C 1
ATOM 772 O O . TYR A 1 95 ? 25.056 -6.529 -3.317 1.00 64.75 95 TYR A O 1
ATOM 780 N N . LEU A 1 96 ? 22.829 -6.403 -3.519 1.00 62.16 96 LEU A N 1
ATOM 781 C CA . LEU A 1 96 ? 22.557 -7.662 -2.819 1.00 62.16 96 LEU A CA 1
ATOM 782 C C . LEU A 1 96 ? 23.125 -8.882 -3.554 1.00 62.16 96 LEU A C 1
ATOM 784 O O . LEU A 1 96 ? 23.706 -9.739 -2.901 1.00 62.16 96 LEU A O 1
ATOM 788 N N . GLU A 1 97 ? 22.993 -8.958 -4.880 1.00 63.72 97 GLU A N 1
ATOM 789 C CA . GLU A 1 97 ? 23.580 -10.040 -5.687 1.00 63.72 97 GLU A CA 1
ATOM 790 C C . GLU A 1 97 ? 25.116 -10.047 -5.574 1.00 63.72 97 GLU A C 1
ATOM 792 O O . GLU A 1 97 ? 25.706 -11.116 -5.462 1.00 63.72 97 GLU A O 1
ATOM 797 N N . LYS A 1 98 ? 25.756 -8.871 -5.487 1.00 63.19 98 LYS A N 1
ATOM 798 C CA . LYS A 1 98 ? 27.207 -8.744 -5.254 1.00 63.19 98 LYS A CA 1
ATOM 799 C C . LYS A 1 98 ? 27.645 -9.138 -3.834 1.00 63.19 98 LYS A C 1
ATOM 801 O O . LYS A 1 98 ? 28.749 -9.636 -3.667 1.00 63.19 98 LYS A O 1
ATOM 806 N N . VAL A 1 99 ? 26.817 -8.897 -2.813 1.00 63.56 99 VAL A N 1
ATOM 807 C CA . VAL A 1 99 ? 27.168 -9.137 -1.394 1.00 63.56 99 VAL A CA 1
ATOM 808 C C . VAL A 1 99 ? 26.804 -10.548 -0.915 1.00 63.56 99 VAL A C 1
ATOM 810 O O . VAL A 1 99 ? 27.533 -11.121 -0.112 1.00 63.56 99 VAL A O 1
ATOM 813 N N . PHE A 1 100 ? 25.685 -11.110 -1.381 1.00 63.19 100 PHE A N 1
ATOM 814 C CA . PHE A 1 100 ? 25.210 -12.453 -1.010 1.00 63.19 100 PHE A CA 1
ATOM 815 C C . PHE A 1 100 ? 25.593 -13.541 -2.027 1.00 63.19 100 PHE A C 1
ATOM 817 O O . PHE A 1 100 ? 25.380 -14.723 -1.758 1.00 63.19 100 PHE A O 1
ATOM 824 N N . GLY A 1 101 ? 26.136 -13.167 -3.190 1.00 54.03 101 GLY A N 1
ATOM 825 C CA . GLY A 1 101 ? 26.701 -14.095 -4.165 1.00 54.03 101 GLY A CA 1
ATOM 826 C C . GLY A 1 101 ? 28.032 -14.664 -3.677 1.00 54.03 101 GLY A C 1
ATOM 827 O O . GLY A 1 101 ? 29.094 -14.122 -3.963 1.00 54.03 101 GLY A O 1
ATOM 828 N N . GLU A 1 102 ? 27.972 -15.757 -2.925 1.00 45.78 102 GLU A N 1
ATOM 829 C CA . GLU A 1 102 ? 29.135 -16.531 -2.497 1.00 45.78 102 GLU A CA 1
ATOM 830 C C . GLU A 1 102 ? 29.770 -17.267 -3.699 1.00 45.78 102 GLU A C 1
ATOM 832 O O . GLU A 1 102 ? 29.182 -18.172 -4.288 1.00 45.78 102 GLU A O 1
ATOM 837 N N . SER A 1 103 ? 30.992 -16.860 -4.053 1.00 45.66 103 SER A N 1
ATOM 838 C CA . SER A 1 103 ? 32.092 -17.737 -4.489 1.00 45.66 103 SER A CA 1
ATOM 839 C C . SER A 1 103 ? 31.832 -18.736 -5.630 1.00 45.66 103 SER A C 1
ATOM 841 O O . SER A 1 103 ? 32.139 -19.918 -5.506 1.00 45.66 103 SER A O 1
ATOM 843 N N . THR A 1 104 ? 31.365 -18.272 -6.789 1.00 43.56 104 THR A N 1
ATOM 844 C CA . THR A 1 104 ? 31.636 -18.948 -8.080 1.00 43.56 104 THR A CA 1
ATOM 845 C C . THR A 1 104 ? 32.056 -17.924 -9.132 1.00 43.56 104 THR A C 1
ATOM 847 O O . THR A 1 104 ? 31.534 -17.877 -10.238 1.00 43.56 104 THR A O 1
ATOM 850 N N . ALA A 1 105 ? 33.015 -17.071 -8.772 1.00 41.12 105 ALA A N 1
ATOM 851 C CA . ALA A 1 105 ? 33.743 -16.278 -9.750 1.00 41.12 105 ALA A CA 1
ATOM 852 C C . ALA A 1 105 ? 34.711 -17.211 -10.496 1.00 41.12 105 ALA A C 1
ATOM 854 O O . ALA A 1 105 ? 35.832 -17.450 -10.053 1.00 41.12 105 ALA A O 1
ATOM 855 N N . THR A 1 106 ? 34.260 -17.797 -11.604 1.00 41.66 106 THR A N 1
ATOM 856 C CA . THR A 1 106 ? 35.180 -18.096 -12.705 1.00 41.66 106 THR A CA 1
ATOM 857 C C . THR A 1 106 ? 35.661 -16.757 -13.259 1.00 41.66 106 THR A C 1
ATOM 859 O O . THR A 1 106 ? 34.835 -15.893 -13.544 1.00 41.66 106 THR A O 1
ATOM 862 N N . GLU A 1 107 ? 36.979 -16.596 -13.367 1.00 43.84 107 GLU A N 1
ATOM 863 C CA . GLU A 1 107 ? 37.739 -15.359 -13.638 1.00 43.84 107 GLU A CA 1
ATOM 864 C C . GLU A 1 107 ? 37.440 -14.645 -14.983 1.00 43.84 107 GLU A C 1
ATOM 866 O O . GLU A 1 107 ? 38.186 -13.758 -15.377 1.00 43.84 107 GLU A O 1
ATOM 871 N N . ASP A 1 108 ? 36.337 -14.965 -15.668 1.00 42.09 108 ASP A N 1
ATOM 872 C CA . ASP A 1 108 ? 35.905 -14.323 -16.923 1.00 42.09 108 ASP A CA 1
ATOM 873 C C . ASP A 1 108 ? 34.662 -13.413 -16.772 1.00 42.09 108 ASP A C 1
ATOM 875 O O . ASP A 1 108 ? 34.242 -12.783 -17.741 1.00 42.09 108 ASP A O 1
ATOM 879 N N . ASP A 1 109 ? 34.059 -13.311 -15.578 1.00 45.22 109 ASP A N 1
ATOM 880 C CA . ASP A 1 109 ? 32.808 -12.550 -15.341 1.00 45.22 109 ASP A CA 1
ATOM 881 C C . ASP A 1 109 ? 33.053 -11.147 -14.729 1.00 45.22 109 ASP A C 1
ATOM 883 O O . ASP A 1 109 ? 32.168 -10.535 -14.131 1.00 45.22 109 ASP A O 1
ATOM 887 N N . ASP A 1 110 ? 34.269 -10.617 -14.907 1.00 39.78 110 ASP A N 1
ATOM 888 C CA . ASP A 1 110 ? 34.749 -9.301 -14.440 1.00 39.78 110 ASP A CA 1
ATOM 889 C C . ASP A 1 110 ? 34.288 -8.130 -15.330 1.00 39.78 110 ASP A C 1
ATOM 891 O O . ASP A 1 110 ? 34.902 -7.063 -15.409 1.00 39.78 110 ASP A O 1
ATOM 895 N N . LEU A 1 111 ? 33.174 -8.315 -16.033 1.00 42.72 111 LEU A N 1
ATOM 896 C CA . LEU A 1 111 ? 32.522 -7.242 -16.755 1.00 42.72 111 LEU A CA 1
ATOM 897 C C . LEU A 1 111 ? 31.255 -6.878 -15.995 1.00 42.72 111 LEU A C 1
ATOM 899 O O . LEU A 1 111 ? 30.300 -7.642 -15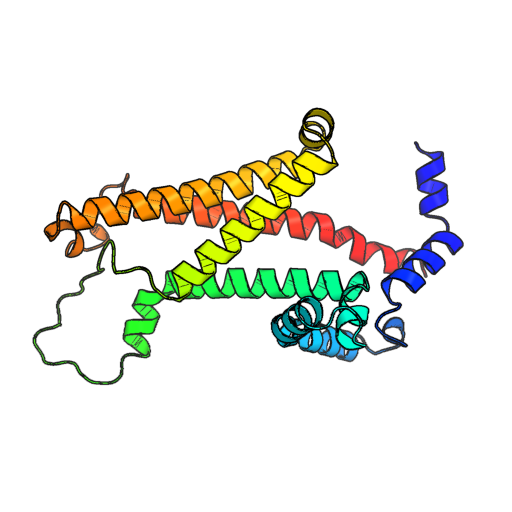.873 1.00 42.72 111 LEU A O 1
ATOM 903 N N . GLU A 1 112 ? 31.318 -5.675 -15.439 1.00 45.59 112 GLU A N 1
ATOM 904 C CA . GLU A 1 112 ? 30.333 -4.957 -14.645 1.00 45.59 112 GLU A CA 1
ATOM 905 C C . GLU A 1 112 ? 29.028 -4.718 -15.429 1.00 45.59 112 GLU A C 1
ATOM 907 O O . GLU A 1 112 ? 28.614 -3.595 -15.714 1.00 45.59 112 GLU A O 1
ATOM 912 N N . TYR A 1 113 ? 28.352 -5.792 -15.819 1.00 44.12 113 TYR A N 1
ATOM 913 C CA . TYR A 1 113 ? 27.130 -5.729 -16.591 1.00 44.12 113 TYR A CA 1
ATOM 914 C C . TYR A 1 113 ? 25.982 -5.399 -15.649 1.00 44.12 113 TYR A C 1
ATOM 916 O O . TYR A 1 113 ? 25.345 -6.268 -15.048 1.00 44.12 113 TYR A O 1
ATOM 924 N N . THR A 1 114 ? 25.691 -4.106 -15.542 1.00 49.84 114 THR A N 1
ATOM 925 C CA . THR A 1 114 ? 24.376 -3.607 -15.134 1.00 49.84 114 THR A CA 1
ATOM 926 C C . THR A 1 114 ? 23.375 -4.127 -16.167 1.00 49.84 114 THR A C 1
ATOM 928 O O . THR A 1 114 ? 23.055 -3.426 -17.118 1.00 49.84 114 THR A O 1
ATOM 931 N N . LYS A 1 115 ? 22.932 -5.389 -16.036 1.00 53.91 115 LYS A N 1
ATOM 932 C CA . LYS A 1 115 ? 22.053 -6.050 -17.009 1.00 53.91 115 LYS A CA 1
ATOM 933 C C . LYS A 1 115 ? 20.720 -5.309 -17.076 1.00 53.91 115 LYS A C 1
ATOM 935 O O . LYS A 1 115 ? 19.796 -5.587 -16.306 1.00 53.91 115 LYS A O 1
ATOM 940 N N . ARG A 1 116 ? 20.631 -4.345 -17.993 1.00 54.03 116 ARG A N 1
ATOM 941 C CA . ARG A 1 116 ? 19.390 -3.682 -18.395 1.00 54.03 116 ARG A CA 1
ATOM 942 C C . ARG A 1 116 ? 18.417 -4.792 -18.795 1.00 54.03 116 ARG A C 1
ATOM 944 O O . ARG A 1 116 ? 18.804 -5.712 -19.508 1.00 54.03 116 ARG A O 1
ATOM 951 N N . GLY A 1 117 ? 17.184 -4.763 -1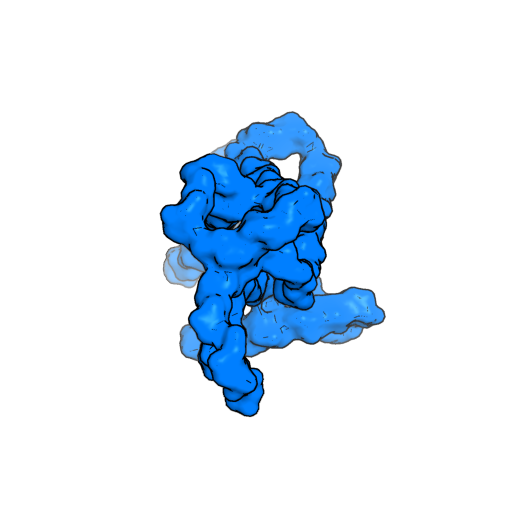8.288 1.00 53.69 117 GLY A N 1
ATOM 952 C CA . GLY A 1 117 ? 16.158 -5.751 -18.652 1.00 53.69 117 GLY A CA 1
ATOM 953 C C . GLY A 1 117 ? 16.426 -7.197 -18.204 1.00 53.69 117 GLY A C 1
ATOM 954 O O . GLY A 1 117 ? 15.955 -8.127 -18.862 1.00 53.69 117 GLY A O 1
ATOM 955 N N . ALA A 1 118 ? 17.154 -7.419 -17.100 1.00 57.62 118 ALA A N 1
ATOM 956 C CA . ALA A 1 118 ? 17.247 -8.747 -16.488 1.00 57.62 118 ALA A CA 1
ATOM 957 C C . ALA A 1 118 ? 15.845 -9.349 -16.254 1.00 57.62 118 ALA A C 1
ATOM 959 O O . ALA A 1 118 ? 14.886 -8.626 -15.978 1.00 57.62 118 ALA A O 1
ATOM 960 N N . LYS A 1 119 ? 15.719 -10.681 -16.372 1.00 58.75 119 LYS A N 1
ATOM 961 C CA . LYS A 1 119 ? 14.433 -11.381 -16.196 1.00 58.75 119 LYS A CA 1
ATOM 962 C C . LYS A 1 119 ? 13.748 -10.927 -14.890 1.00 58.75 119 LYS A C 1
ATOM 964 O O . LYS A 1 119 ? 14.451 -10.811 -13.874 1.00 58.75 119 LYS A O 1
ATOM 969 N N . PRO A 1 120 ? 12.413 -10.715 -14.900 1.00 65.06 120 PRO A N 1
ATOM 970 C CA . PRO A 1 120 ? 11.701 -10.229 -13.727 1.00 65.06 120 PRO A CA 1
ATOM 971 C C . PRO A 1 120 ? 11.952 -11.160 -12.540 1.00 65.06 120 PRO A C 1
ATOM 973 O O . PRO A 1 120 ? 11.704 -12.367 -12.619 1.00 65.06 120 PRO A O 1
ATOM 976 N N . SER A 1 121 ? 12.478 -10.609 -11.452 1.00 70.50 121 SER A N 1
ATOM 977 C CA . SER A 1 121 ? 12.693 -11.351 -10.209 1.00 70.50 121 SER A CA 1
ATOM 978 C C . SER A 1 121 ? 11.368 -11.714 -9.545 1.00 70.50 121 SER A C 1
ATOM 980 O O . SER A 1 121 ? 10.343 -11.063 -9.749 1.00 70.50 121 SER A O 1
ATOM 982 N N . LEU A 1 122 ? 11.398 -12.717 -8.664 1.00 76.81 122 LEU A N 1
ATOM 983 C CA . LEU A 1 122 ? 10.264 -13.031 -7.789 1.00 76.81 122 LEU A CA 1
ATOM 984 C C . LEU A 1 122 ? 9.788 -11.798 -6.998 1.00 76.81 122 LEU A C 1
ATOM 986 O O . LEU A 1 122 ? 8.589 -11.614 -6.813 1.00 76.81 122 LEU A O 1
ATOM 990 N N . VAL A 1 123 ? 10.714 -10.925 -6.586 1.00 76.44 123 VAL A N 1
ATOM 991 C CA . VAL A 1 123 ? 10.406 -9.666 -5.890 1.00 76.44 123 VAL A CA 1
ATOM 992 C C . VAL A 1 123 ? 9.581 -8.735 -6.782 1.00 76.44 123 VAL A C 1
ATOM 994 O O . VAL A 1 123 ? 8.574 -8.198 -6.330 1.00 76.44 123 VAL A O 1
ATOM 997 N N . GLU A 1 124 ? 9.944 -8.589 -8.056 1.00 76.62 124 GLU A N 1
ATOM 998 C CA . GLU A 1 124 ? 9.186 -7.776 -9.016 1.00 76.62 124 GLU A CA 1
ATOM 999 C C . GLU A 1 124 ? 7.798 -8.353 -9.290 1.00 76.62 124 GLU A C 1
ATOM 1001 O O . GLU A 1 124 ? 6.828 -7.600 -9.312 1.00 76.62 124 GLU A O 1
ATOM 1006 N N . TRP A 1 125 ? 7.661 -9.677 -9.398 1.00 82.38 125 TRP A N 1
ATOM 1007 C CA . TRP A 1 125 ? 6.344 -10.316 -9.502 1.00 82.38 125 TRP A CA 1
ATOM 1008 C C . TRP A 1 125 ? 5.462 -10.044 -8.278 1.00 82.38 125 TRP A C 1
ATOM 1010 O O . TRP A 1 125 ? 4.277 -9.732 -8.425 1.00 82.38 125 TRP A O 1
ATOM 1020 N N . ILE A 1 126 ? 6.033 -10.093 -7.071 1.00 84.75 126 ILE A N 1
ATOM 1021 C CA . ILE A 1 126 ? 5.316 -9.739 -5.840 1.00 84.75 126 ILE A CA 1
ATOM 1022 C C . ILE A 1 126 ? 4.900 -8.261 -5.869 1.00 84.75 126 ILE A C 1
ATOM 1024 O O . ILE A 1 126 ? 3.740 -7.954 -5.586 1.00 84.75 126 ILE A O 1
ATOM 1028 N N . ILE A 1 127 ? 5.790 -7.351 -6.277 1.00 82.38 127 ILE A N 1
ATOM 1029 C CA . ILE A 1 127 ? 5.489 -5.917 -6.425 1.00 82.38 127 ILE A CA 1
ATOM 1030 C C . ILE A 1 127 ? 4.336 -5.699 -7.414 1.00 82.38 127 ILE A C 1
ATOM 1032 O O . ILE A 1 127 ? 3.401 -4.963 -7.101 1.00 82.38 127 ILE A O 1
ATOM 1036 N N . LEU A 1 128 ? 4.350 -6.372 -8.569 1.00 83.56 128 LEU A N 1
ATOM 1037 C CA . LEU A 1 128 ? 3.286 -6.281 -9.574 1.00 83.56 128 LEU A CA 1
ATOM 1038 C C . LEU A 1 128 ? 1.939 -6.766 -9.030 1.00 83.56 128 LEU A C 1
ATOM 1040 O O . LEU A 1 128 ? 0.919 -6.095 -9.217 1.00 83.56 128 LEU A O 1
ATOM 1044 N N . SER A 1 129 ? 1.927 -7.894 -8.313 1.00 88.50 129 SER A N 1
ATOM 1045 C CA . SER A 1 129 ? 0.707 -8.391 -7.665 1.00 88.50 129 SER A CA 1
ATOM 1046 C C . SER A 1 129 ? 0.165 -7.402 -6.625 1.00 88.50 129 SER A C 1
ATOM 1048 O O . SER A 1 129 ? -1.043 -7.169 -6.557 1.00 88.50 129 SER A O 1
ATOM 1050 N N . TYR A 1 130 ? 1.055 -6.745 -5.874 1.00 88.06 130 TYR A N 1
ATOM 1051 C CA . TYR A 1 130 ? 0.685 -5.751 -4.872 1.00 88.06 130 TYR A CA 1
ATOM 1052 C C . TYR A 1 130 ? 0.089 -4.490 -5.509 1.00 88.06 130 TYR A C 1
ATOM 1054 O O . TYR A 1 130 ? -0.986 -4.042 -5.109 1.00 88.06 130 TYR A O 1
ATOM 1062 N N . VAL A 1 131 ? 0.745 -3.944 -6.540 1.00 84.81 131 VAL A N 1
ATOM 1063 C CA . VAL A 1 131 ? 0.259 -2.781 -7.303 1.00 84.81 131 VAL A CA 1
ATOM 1064 C C . VAL A 1 131 ? -1.104 -3.073 -7.935 1.00 84.81 131 VAL A C 1
ATOM 1066 O O . VAL A 1 131 ? -2.002 -2.237 -7.864 1.00 84.81 131 VAL A O 1
ATOM 1069 N N . SER A 1 132 ? -1.302 -4.282 -8.463 1.00 88.12 132 SER A N 1
ATOM 1070 C CA . SER A 1 132 ? -2.600 -4.714 -9.001 1.00 88.12 132 SER A CA 1
ATOM 1071 C C . SER A 1 132 ? -3.697 -4.691 -7.930 1.00 88.12 132 SER A C 1
ATOM 1073 O O . SER A 1 132 ? -4.804 -4.214 -8.181 1.00 88.12 132 SER A O 1
ATOM 1075 N N . GLY A 1 133 ? -3.384 -5.134 -6.707 1.00 90.12 133 GLY A N 1
ATOM 1076 C CA . GLY A 1 133 ? -4.298 -5.059 -5.565 1.00 90.12 133 GLY A CA 1
ATOM 1077 C C . GLY A 1 133 ? -4.650 -3.624 -5.154 1.00 90.12 133 GLY A C 1
ATOM 1078 O O . GLY A 1 133 ? -5.804 -3.352 -4.820 1.00 90.12 133 GLY A O 1
ATOM 1079 N N . LEU A 1 134 ? -3.688 -2.697 -5.221 1.00 85.44 134 LEU A N 1
ATOM 1080 C CA . LEU A 1 134 ? -3.924 -1.272 -4.955 1.00 85.44 134 LEU A CA 1
ATOM 1081 C C . LEU A 1 134 ? -4.886 -0.664 -5.981 1.00 85.44 134 LEU A C 1
ATOM 1083 O O . LEU A 1 134 ? -5.863 -0.028 -5.596 1.00 85.44 134 LEU A O 1
ATOM 1087 N N . ILE A 1 135 ? -4.649 -0.916 -7.271 1.00 87.06 135 ILE A N 1
ATOM 1088 C CA . ILE A 1 135 ? -5.510 -0.437 -8.364 1.00 87.06 135 ILE A CA 1
ATOM 1089 C C . ILE A 1 135 ? -6.925 -0.997 -8.205 1.00 87.06 135 ILE A C 1
ATOM 1091 O O . ILE A 1 135 ? -7.903 -0.258 -8.281 1.00 87.06 135 ILE A O 1
ATOM 1095 N N . TRP A 1 136 ? -7.041 -2.294 -7.921 1.00 90.75 136 TRP A N 1
ATOM 1096 C CA . TRP A 1 136 ? -8.333 -2.939 -7.711 1.00 90.75 136 TRP A CA 1
ATOM 1097 C C . TRP A 1 136 ? -9.117 -2.336 -6.539 1.00 90.75 136 TRP A C 1
ATOM 1099 O O . TRP A 1 136 ? -10.321 -2.106 -6.653 1.00 90.75 136 TRP A O 1
ATOM 1109 N N . SER A 1 137 ? -8.443 -2.056 -5.419 1.00 88.19 137 SER A N 1
ATOM 1110 C CA . SER A 1 137 ? -9.069 -1.415 -4.257 1.00 88.19 137 SER A CA 1
ATOM 1111 C C . SER A 1 137 ? -9.650 -0.041 -4.601 1.00 88.19 137 SER A C 1
ATOM 1113 O O . SER A 1 137 ? -10.700 0.329 -4.085 1.00 88.19 137 SER A O 1
ATOM 1115 N N . GLU A 1 138 ? -8.982 0.701 -5.475 1.00 88.38 138 GLU A N 1
ATOM 1116 C CA . GLU A 1 138 ? -9.346 2.075 -5.836 1.00 88.38 138 GLU A CA 1
ATOM 1117 C C . GLU A 1 138 ? -10.462 2.113 -6.866 1.00 88.38 138 GLU A C 1
ATOM 1119 O O . GLU A 1 138 ? -11.387 2.909 -6.739 1.00 88.38 138 GLU A O 1
ATOM 1124 N N . ILE A 1 139 ? -10.452 1.175 -7.816 1.00 89.69 139 ILE A N 1
ATOM 1125 C CA . ILE A 1 139 ? -11.581 0.959 -8.725 1.00 89.69 139 ILE A CA 1
ATOM 1126 C C . ILE A 1 139 ? -12.842 0.620 -7.925 1.00 89.69 139 ILE A C 1
ATOM 1128 O O . ILE A 1 139 ? -13.907 1.160 -8.215 1.00 89.69 139 ILE A O 1
ATOM 1132 N N . LYS A 1 140 ? -12.736 -0.228 -6.892 1.00 89.19 140 LYS A N 1
ATOM 1133 C CA . LYS A 1 140 ? -13.876 -0.521 -6.013 1.00 89.19 140 LYS A CA 1
ATOM 1134 C C . LYS A 1 140 ? -14.359 0.707 -5.255 1.00 89.19 140 LYS A C 1
ATOM 1136 O O . LYS A 1 140 ? -15.553 0.964 -5.246 1.00 89.19 140 LYS A O 1
ATOM 1141 N N . GLN A 1 141 ? -13.452 1.483 -4.668 1.00 86.56 141 GLN A N 1
ATOM 1142 C CA . GLN A 1 141 ? -13.831 2.712 -3.970 1.00 86.56 141 GLN A CA 1
ATOM 1143 C C . GLN A 1 141 ? -14.524 3.708 -4.909 1.00 86.56 141 GLN A C 1
ATOM 1145 O O . GLN A 1 141 ? -15.538 4.296 -4.539 1.00 86.56 141 GLN A O 1
ATOM 1150 N N . LEU A 1 142 ? -14.006 3.872 -6.128 1.00 88.94 142 LEU A N 1
ATOM 1151 C CA . LEU A 1 142 ? -14.612 4.714 -7.154 1.00 88.94 142 LEU A CA 1
ATOM 1152 C C . LEU A 1 142 ? -16.012 4.217 -7.541 1.00 88.94 142 LEU A C 1
ATOM 1154 O O . LEU A 1 142 ? -16.918 5.028 -7.713 1.00 88.94 142 LEU A O 1
ATOM 1158 N N . TRP A 1 143 ? -16.189 2.899 -7.659 1.00 91.62 143 TRP A N 1
ATOM 1159 C CA . TRP A 1 143 ? -17.480 2.282 -7.963 1.00 91.62 143 TRP A CA 1
ATOM 1160 C C . TRP A 1 143 ? -18.493 2.471 -6.828 1.00 91.62 143 TRP A C 1
ATOM 1162 O O . TRP A 1 143 ? -19.650 2.789 -7.088 1.00 91.62 143 TRP A O 1
ATOM 1172 N N . ASP A 1 144 ? -18.061 2.293 -5.580 1.00 88.81 144 ASP A N 1
ATOM 1173 C CA . ASP A 1 144 ? -18.931 2.360 -4.404 1.00 88.81 144 ASP A CA 1
ATOM 1174 C C . ASP A 1 144 ? -19.368 3.802 -4.081 1.00 88.81 144 ASP A C 1
ATOM 1176 O O . ASP A 1 144 ? -20.498 4.019 -3.646 1.00 88.81 144 ASP A O 1
ATOM 1180 N N . VAL A 1 145 ? -18.485 4.788 -4.284 1.00 89.06 145 VAL A N 1
ATOM 1181 C CA . VAL A 1 145 ? -18.745 6.213 -3.989 1.00 89.06 145 VAL A CA 1
ATOM 1182 C C . VAL A 1 145 ? -19.360 6.952 -5.184 1.00 89.06 145 VAL A C 1
ATOM 1184 O O . VAL A 1 145 ? -20.186 7.842 -5.000 1.00 89.06 145 VAL A O 1
ATOM 1187 N N . GLY A 1 146 ? -18.975 6.590 -6.410 1.00 89.62 146 GLY A N 1
ATOM 1188 C CA . GLY A 1 146 ? -19.336 7.303 -7.635 1.00 89.62 146 GLY A CA 1
ATOM 1189 C C . GLY A 1 146 ? -18.326 8.389 -8.030 1.00 89.62 146 GLY A C 1
ATOM 1190 O O . GLY A 1 146 ? -17.666 9.003 -7.191 1.00 89.62 146 GLY A O 1
ATOM 1191 N N . LEU A 1 147 ? -18.204 8.642 -9.340 1.00 88.62 147 LEU A N 1
ATOM 1192 C CA . LEU A 1 147 ? -17.154 9.494 -9.922 1.00 88.62 147 LEU A CA 1
ATOM 1193 C C . LEU A 1 147 ? -17.208 10.957 -9.453 1.00 88.62 147 LEU A C 1
ATOM 1195 O O . LEU A 1 147 ? -16.166 11.542 -9.166 1.00 88.62 147 LEU A O 1
ATOM 1199 N N . GLU A 1 148 ? -18.402 11.551 -9.383 1.00 89.12 148 GLU A N 1
ATOM 1200 C CA . GLU A 1 148 ? -18.555 12.969 -9.028 1.00 89.12 148 GLU A CA 1
ATOM 1201 C C . GLU A 1 148 ? -18.128 13.238 -7.578 1.00 89.12 148 GLU A C 1
ATOM 1203 O O . GLU A 1 148 ? -17.371 14.171 -7.303 1.00 89.12 148 GLU A O 1
ATOM 1208 N N . GLU A 1 149 ? -18.579 12.396 -6.649 1.00 88.56 149 GLU A N 1
ATOM 1209 C CA . GLU A 1 149 ? -18.262 12.539 -5.230 1.00 88.56 149 GLU A CA 1
ATOM 1210 C C . GLU A 1 149 ? -16.809 12.143 -4.935 1.00 88.56 149 GLU A C 1
ATOM 1212 O O . GLU A 1 149 ? -16.140 12.806 -4.141 1.00 88.56 149 GLU A O 1
ATOM 1217 N N . TYR A 1 150 ? -16.267 11.158 -5.664 1.00 88.06 150 TYR A N 1
ATOM 1218 C CA . TYR A 1 150 ? -14.846 10.815 -5.607 1.00 88.06 150 TYR A CA 1
ATOM 1219 C C . TYR A 1 150 ? -13.956 11.987 -6.046 1.00 88.06 150 TYR A C 1
ATOM 1221 O O . TYR A 1 150 ? -13.016 12.329 -5.331 1.00 88.06 150 TYR A O 1
ATOM 1229 N N . ALA A 1 151 ? -14.259 12.640 -7.175 1.00 88.56 151 ALA A N 1
ATOM 1230 C CA . ALA A 1 151 ? -13.452 13.742 -7.709 1.00 88.56 151 ALA A CA 1
ATOM 1231 C C . ALA A 1 151 ? -13.527 15.027 -6.865 1.00 88.56 151 ALA A C 1
ATOM 1233 O O . ALA A 1 151 ? -12.623 15.863 -6.927 1.00 88.56 151 ALA A O 1
ATOM 1234 N N . ARG A 1 152 ? -14.590 15.195 -6.069 1.00 89.88 152 ARG A N 1
ATOM 1235 C CA . ARG A 1 152 ? -14.751 16.347 -5.171 1.00 89.88 152 ARG A CA 1
ATOM 1236 C C . ARG A 1 152 ? -13.801 16.287 -3.971 1.00 89.88 152 ARG A C 1
ATOM 1238 O O . ARG A 1 152 ? -13.424 17.334 -3.443 1.00 89.88 152 ARG A O 1
ATOM 1245 N N . ASP A 1 153 ? -13.398 15.091 -3.548 1.00 86.88 153 ASP A N 1
ATOM 1246 C CA . ASP A 1 153 ? -12.382 14.920 -2.513 1.00 86.88 153 ASP A CA 1
ATOM 1247 C C . ASP A 1 153 ? -10.978 14.972 -3.134 1.00 86.88 153 ASP A C 1
ATOM 1249 O O . ASP A 1 153 ? -10.518 14.033 -3.787 1.00 86.88 153 ASP A O 1
ATOM 1253 N N . MET A 1 154 ? -10.261 16.076 -2.892 1.00 86.44 154 MET A N 1
ATOM 1254 C CA . MET A 1 154 ? -8.891 16.271 -3.387 1.00 86.44 154 MET A CA 1
ATOM 1255 C C . MET A 1 154 ? -7.948 15.133 -2.985 1.00 86.44 154 MET A C 1
ATOM 1257 O O . MET A 1 154 ? -6.978 14.853 -3.691 1.00 86.44 154 MET A O 1
ATOM 1261 N N . TRP A 1 155 ? -8.214 14.457 -1.869 1.00 85.69 155 TRP A N 1
ATOM 1262 C CA . TRP A 1 155 ? -7.377 13.352 -1.439 1.00 85.69 155 TRP A CA 1
ATOM 1263 C C . TRP A 1 155 ? -7.559 12.090 -2.275 1.00 85.69 155 TRP A C 1
ATOM 1265 O O . TRP A 1 155 ? -6.578 11.397 -2.531 1.00 85.69 155 TRP A O 1
ATOM 1275 N N . ASN A 1 156 ? -8.780 11.821 -2.731 1.00 87.38 156 ASN A N 1
ATOM 1276 C CA . ASN A 1 156 ? -9.055 10.724 -3.654 1.00 87.38 156 ASN A CA 1
ATOM 1277 C C . ASN A 1 156 ? -8.394 10.991 -5.016 1.00 87.38 156 ASN A C 1
ATOM 1279 O O . ASN A 1 156 ? -7.849 10.084 -5.637 1.00 87.38 156 ASN A O 1
ATOM 1283 N N . VAL A 1 157 ? -8.328 12.257 -5.443 1.00 87.75 157 VAL A N 1
ATOM 1284 C CA . VAL A 1 157 ? -7.563 12.648 -6.639 1.00 87.75 157 VAL A CA 1
ATOM 1285 C C . VAL A 1 157 ? -6.066 12.357 -6.466 1.00 87.75 157 VAL A C 1
ATOM 1287 O O . VAL A 1 157 ? -5.438 11.818 -7.377 1.00 87.75 157 VAL A O 1
ATOM 1290 N N . ILE A 1 158 ? -5.485 12.651 -5.295 1.00 88.12 158 ILE A N 1
ATOM 1291 C CA . ILE A 1 158 ? -4.084 12.303 -4.989 1.00 88.12 158 ILE A CA 1
ATOM 1292 C C . ILE A 1 158 ? -3.877 10.782 -5.008 1.00 88.12 158 ILE A C 1
ATOM 1294 O O . ILE A 1 158 ? -2.871 10.311 -5.549 1.00 88.12 158 ILE A O 1
ATOM 1298 N N . ASP A 1 159 ? -4.816 10.011 -4.456 1.00 86.19 159 ASP A N 1
ATOM 1299 C CA . ASP A 1 159 ? -4.765 8.547 -4.475 1.00 86.19 159 ASP A CA 1
ATOM 1300 C C . ASP A 1 159 ? -4.787 8.014 -5.920 1.00 86.19 159 ASP A C 1
ATOM 1302 O O . ASP A 1 159 ? -3.915 7.227 -6.305 1.00 86.19 159 ASP A O 1
ATOM 1306 N N . PHE A 1 160 ? -5.680 8.532 -6.766 1.00 88.56 160 PHE A N 1
ATOM 1307 C CA . PHE A 1 160 ? -5.755 8.205 -8.192 1.00 88.56 160 PHE A CA 1
ATOM 1308 C C . PHE A 1 160 ? -4.467 8.538 -8.964 1.00 88.56 160 PHE A C 1
ATOM 1310 O O . PHE A 1 160 ? -3.954 7.694 -9.707 1.00 88.56 160 PHE A O 1
ATOM 1317 N N . ILE A 1 161 ? -3.900 9.735 -8.766 1.00 90.31 161 ILE A N 1
ATOM 1318 C CA . ILE A 1 161 ? -2.626 10.140 -9.387 1.00 90.31 161 ILE A CA 1
ATOM 1319 C C . ILE A 1 161 ? -1.504 9.198 -8.945 1.00 90.31 161 ILE A C 1
ATOM 1321 O O . ILE A 1 161 ? -0.731 8.717 -9.771 1.00 90.31 161 ILE A O 1
ATOM 1325 N N . THR A 1 162 ? -1.446 8.874 -7.654 1.00 89.50 162 THR A N 1
ATOM 1326 C CA . THR A 1 162 ? -0.430 7.974 -7.098 1.00 89.50 162 THR A CA 1
ATOM 1327 C C . THR A 1 162 ? -0.520 6.575 -7.715 1.00 89.50 162 THR A C 1
ATOM 1329 O O . THR A 1 162 ? 0.501 5.998 -8.088 1.00 89.50 162 THR A O 1
ATOM 1332 N N . ASN A 1 163 ? -1.728 6.029 -7.877 1.00 87.62 163 ASN A N 1
ATOM 1333 C CA . ASN A 1 163 ? -1.929 4.741 -8.550 1.00 87.62 163 ASN A CA 1
ATOM 1334 C C . ASN A 1 163 ? -1.564 4.802 -10.039 1.00 87.62 163 ASN A C 1
ATOM 1336 O O . ASN A 1 163 ? -0.940 3.873 -10.550 1.00 87.62 163 ASN A O 1
ATOM 1340 N N . SER A 1 164 ? -1.875 5.909 -10.714 1.00 90.44 164 SER A N 1
ATOM 1341 C CA . SER A 1 164 ? -1.494 6.130 -12.114 1.00 90.44 164 SER A CA 1
ATOM 1342 C C . SER A 1 164 ? 0.027 6.176 -12.295 1.00 90.44 164 SER A C 1
ATOM 1344 O O . SER A 1 164 ? 0.546 5.599 -13.248 1.00 90.44 164 SER A O 1
ATOM 1346 N N . LEU A 1 165 ? 0.760 6.779 -11.350 1.00 89.75 165 LEU A N 1
ATOM 1347 C CA . LEU A 1 165 ? 2.227 6.764 -11.343 1.00 89.75 165 LEU A CA 1
ATOM 1348 C C . LEU A 1 165 ? 2.785 5.341 -11.197 1.00 89.75 165 LEU A C 1
ATOM 1350 O O . LEU A 1 165 ? 3.712 4.985 -11.921 1.00 89.75 165 LEU A O 1
ATOM 1354 N N . TYR A 1 166 ? 2.194 4.495 -10.342 1.00 86.19 166 TYR A N 1
ATOM 1355 C CA . TYR A 1 166 ? 2.592 3.083 -10.256 1.00 86.19 166 TYR A CA 1
ATOM 1356 C C . TYR A 1 166 ? 2.356 2.332 -11.574 1.00 86.19 166 TYR A C 1
ATOM 1358 O O . TYR A 1 166 ? 3.223 1.566 -11.999 1.00 86.19 166 TYR A O 1
ATOM 1366 N N . VAL A 1 167 ? 1.222 2.565 -12.244 1.00 87.44 167 VAL A N 1
ATOM 1367 C CA . VAL A 1 167 ? 0.940 1.980 -13.568 1.00 87.44 167 VAL A CA 1
ATOM 1368 C C . VAL A 1 167 ? 1.968 2.445 -14.599 1.00 87.44 167 VAL A C 1
ATOM 1370 O O . VAL A 1 167 ? 2.503 1.618 -15.337 1.00 87.44 167 VAL A O 1
ATOM 1373 N N . ALA A 1 168 ? 2.297 3.738 -14.617 1.00 89.25 168 ALA A N 1
ATOM 1374 C CA . ALA A 1 168 ? 3.299 4.295 -15.521 1.00 89.25 168 ALA A CA 1
ATOM 1375 C C . ALA A 1 168 ? 4.693 3.691 -15.278 1.00 89.25 168 ALA A C 1
ATOM 1377 O O . ALA A 1 168 ? 5.358 3.293 -16.233 1.00 89.25 168 ALA A O 1
ATOM 1378 N N . THR A 1 169 ? 5.112 3.535 -14.017 1.00 85.94 169 THR A N 1
ATOM 1379 C CA . THR A 1 169 ? 6.359 2.837 -13.663 1.00 85.94 169 THR A CA 1
ATOM 1380 C C . THR A 1 169 ? 6.380 1.414 -14.217 1.00 85.94 169 THR A C 1
ATOM 1382 O O . THR A 1 169 ? 7.370 1.012 -14.826 1.00 85.94 169 THR A O 1
ATOM 1385 N N . VAL A 1 170 ? 5.306 0.642 -14.023 1.00 81.75 170 VAL A N 1
ATOM 1386 C CA . VAL A 1 170 ? 5.225 -0.737 -14.528 1.00 81.75 170 VAL A CA 1
ATOM 1387 C C . VAL A 1 170 ? 5.277 -0.761 -16.055 1.00 81.75 170 VAL A C 1
ATOM 1389 O O . VAL A 1 170 ? 6.040 -1.541 -16.621 1.00 81.75 170 VAL A O 1
ATOM 1392 N N . ALA A 1 171 ? 4.531 0.120 -16.725 1.00 86.62 171 ALA A N 1
ATOM 1393 C CA . ALA A 1 171 ? 4.532 0.225 -18.181 1.00 86.62 171 ALA A CA 1
ATOM 1394 C C . ALA A 1 171 ? 5.933 0.540 -18.730 1.00 86.62 171 ALA A C 1
ATOM 1396 O O . ALA A 1 171 ? 6.399 -0.138 -19.644 1.00 86.62 171 ALA A O 1
ATOM 1397 N N . LEU A 1 172 ? 6.643 1.501 -18.136 1.00 84.38 172 LEU A N 1
ATOM 1398 C CA . LEU A 1 172 ? 8.008 1.854 -18.535 1.00 84.38 172 LEU A CA 1
ATOM 1399 C C . LEU A 1 172 ? 9.009 0.719 -18.297 1.00 84.38 172 LEU A C 1
ATOM 1401 O O . LEU A 1 172 ? 9.888 0.500 -19.130 1.00 84.38 172 LEU A O 1
ATOM 1405 N N . ARG A 1 173 ? 8.857 -0.050 -17.213 1.00 80.81 173 ARG A N 1
ATOM 1406 C CA . ARG A 1 173 ? 9.677 -1.249 -16.972 1.00 80.81 173 ARG A CA 1
ATOM 1407 C C . ARG A 1 173 ? 9.438 -2.328 -18.024 1.00 80.81 173 ARG A C 1
ATOM 1409 O O . ARG A 1 173 ? 10.396 -2.927 -18.506 1.00 80.81 173 ARG A O 1
ATOM 1416 N N . VAL A 1 174 ? 8.184 -2.539 -18.426 1.00 81.00 174 VAL A N 1
ATOM 1417 C CA . VAL A 1 174 ? 7.837 -3.455 -19.525 1.00 81.00 174 VAL A CA 1
ATOM 1418 C C . VAL A 1 174 ? 8.438 -2.965 -20.847 1.00 81.00 174 VAL A C 1
ATOM 1420 O O . VAL A 1 174 ? 9.030 -3.757 -21.577 1.00 81.00 174 VAL A O 1
ATOM 1423 N N . VAL A 1 175 ? 8.363 -1.663 -21.138 1.00 84.44 175 VAL A N 1
ATOM 1424 C CA . VAL A 1 175 ? 8.998 -1.066 -22.326 1.00 84.44 175 VAL A CA 1
ATOM 1425 C C . VAL A 1 175 ? 10.516 -1.263 -22.303 1.00 84.44 175 VAL A C 1
ATOM 1427 O O . VAL A 1 175 ? 11.082 -1.675 -23.313 1.00 84.44 175 VAL A O 1
ATOM 1430 N N . SER A 1 176 ? 11.172 -1.030 -21.163 1.00 80.50 176 SER A N 1
ATOM 1431 C CA . SER A 1 176 ? 12.615 -1.252 -21.001 1.00 80.50 176 SER A CA 1
ATOM 1432 C C . SER A 1 176 ? 12.996 -2.716 -21.253 1.00 80.50 176 SER A C 1
ATOM 1434 O O . SER A 1 176 ? 13.938 -2.992 -21.995 1.00 80.50 176 SER A O 1
ATOM 1436 N N . TYR A 1 177 ? 12.204 -3.664 -20.739 1.00 77.38 177 TYR A N 1
ATOM 1437 C CA . TYR A 1 177 ? 12.391 -5.093 -21.000 1.00 77.38 177 TYR A CA 1
ATOM 1438 C C . TYR A 1 177 ? 12.307 -5.433 -22.499 1.00 77.38 177 TYR A C 1
ATOM 1440 O O . TYR A 1 177 ? 13.198 -6.094 -23.034 1.00 77.38 177 TYR A O 1
ATOM 1448 N N . TYR A 1 178 ? 11.287 -4.931 -23.203 1.00 81.06 178 TYR A N 1
ATOM 1449 C CA . TYR A 1 178 ? 11.154 -5.150 -24.647 1.00 81.06 178 TYR A CA 1
ATOM 1450 C C . TYR A 1 178 ? 12.280 -4.495 -25.458 1.00 81.06 178 TYR A C 1
ATOM 1452 O O . TYR A 1 178 ? 12.748 -5.083 -26.434 1.00 81.06 178 TYR A O 1
ATOM 1460 N N . GLN A 1 179 ? 12.748 -3.304 -25.072 1.00 80.62 179 GLN A N 1
ATOM 1461 C CA . GLN A 1 179 ? 13.873 -2.646 -25.749 1.00 80.62 179 GLN A CA 1
ATOM 1462 C C . GLN A 1 179 ? 15.153 -3.481 -25.668 1.00 80.62 179 GLN A C 1
ATOM 1464 O O . GLN A 1 179 ? 15.845 -3.635 -26.673 1.00 80.62 179 GLN A O 1
ATOM 1469 N N . VAL A 1 180 ? 15.430 -4.062 -24.502 1.00 76.00 180 VAL A N 1
ATOM 1470 C CA . VAL A 1 180 ? 16.583 -4.944 -24.286 1.00 76.00 180 VAL A CA 1
ATOM 1471 C C . VAL A 1 180 ? 16.454 -6.235 -25.087 1.00 76.00 180 VAL A C 1
ATOM 1473 O O . VAL A 1 180 ? 17.421 -6.678 -25.700 1.00 76.00 180 VAL A O 1
ATOM 1476 N N . GLN A 1 181 ? 15.259 -6.828 -25.134 1.00 76.06 181 GLN A N 1
ATOM 1477 C CA . GLN A 1 181 ? 15.030 -8.044 -25.916 1.00 76.06 181 GLN A CA 1
ATOM 1478 C C . GLN A 1 181 ? 15.224 -7.807 -27.422 1.00 76.06 181 GLN A C 1
ATOM 1480 O O . GLN A 1 181 ? 15.779 -8.658 -28.114 1.00 76.06 181 GLN A O 1
ATOM 1485 N N . ASN A 1 182 ? 14.814 -6.638 -27.919 1.00 79.25 182 ASN A N 1
ATOM 1486 C CA . ASN A 1 182 ? 14.979 -6.251 -29.321 1.00 79.25 182 ASN A CA 1
ATOM 1487 C C . ASN A 1 182 ? 16.412 -5.801 -29.660 1.00 79.25 182 ASN A C 1
ATOM 1489 O O . ASN A 1 182 ? 16.801 -5.827 -30.827 1.00 79.25 182 ASN A O 1
ATOM 1493 N N . ARG A 1 183 ? 17.199 -5.372 -28.666 1.00 76.38 183 ARG A N 1
ATOM 1494 C CA . ARG A 1 183 ? 18.599 -4.948 -28.812 1.00 76.38 183 ARG A CA 1
ATOM 1495 C C . ARG A 1 183 ? 19.452 -5.600 -27.720 1.00 76.38 183 ARG A C 1
ATOM 1497 O O . ARG A 1 183 ? 19.764 -4.940 -26.731 1.00 76.38 183 ARG A O 1
ATOM 1504 N N . PRO A 1 184 ? 19.888 -6.861 -27.891 1.00 67.00 184 PRO A N 1
ATOM 1505 C CA . PRO A 1 184 ? 20.626 -7.580 -26.851 1.00 67.00 184 PRO A CA 1
ATOM 1506 C C . PRO A 1 184 ? 21.932 -6.880 -26.431 1.00 67.00 184 PRO A C 1
ATOM 1508 O O . PRO A 1 184 ? 22.339 -7.006 -25.281 1.00 67.00 184 PRO A O 1
ATOM 1511 N N . GLY A 1 185 ? 22.545 -6.076 -27.312 1.00 63.97 185 GLY A N 1
ATOM 1512 C CA . GLY A 1 185 ? 23.705 -5.238 -26.974 1.00 63.97 185 GLY A CA 1
ATOM 1513 C C . GLY A 1 185 ? 23.415 -4.137 -25.942 1.00 63.97 185 GLY A C 1
ATOM 1514 O O . GLY A 1 185 ? 24.293 -3.798 -25.161 1.00 63.97 185 GLY A O 1
ATOM 1515 N N . ALA A 1 186 ? 22.171 -3.654 -25.851 1.00 63.28 186 ALA A N 1
ATOM 1516 C CA . ALA A 1 186 ? 21.763 -2.659 -24.855 1.00 63.28 186 ALA A CA 1
ATOM 1517 C C . ALA A 1 186 ? 21.693 -3.237 -23.427 1.00 63.28 186 ALA A C 1
ATOM 1519 O O . ALA A 1 186 ? 21.662 -2.485 -22.458 1.00 63.28 186 ALA A O 1
ATOM 1520 N N . ALA A 1 187 ? 21.679 -4.570 -23.273 1.00 60.84 187 ALA A N 1
ATOM 1521 C CA . ALA A 1 187 ? 21.749 -5.236 -21.968 1.00 60.84 187 ALA A CA 1
ATOM 1522 C C . ALA A 1 187 ? 23.113 -5.059 -21.280 1.00 60.84 187 ALA A C 1
ATOM 1524 O O . ALA A 1 187 ? 23.220 -5.227 -20.069 1.00 60.84 187 ALA A O 1
ATOM 1525 N N . ILE A 1 188 ? 24.147 -4.786 -22.077 1.00 60.41 188 ILE A N 1
ATOM 1526 C CA . ILE A 1 188 ? 25.567 -4.827 -21.710 1.00 60.41 188 ILE A CA 1
ATOM 1527 C C . ILE A 1 188 ? 26.079 -3.409 -21.376 1.00 60.41 188 ILE A C 1
ATOM 1529 O O . ILE A 1 188 ? 27.147 -3.252 -20.795 1.00 60.41 188 ILE A O 1
ATOM 1533 N N . GLU A 1 189 ? 25.302 -2.370 -21.695 1.00 67.31 189 GLU A N 1
ATOM 1534 C CA . GLU A 1 189 ? 25.675 -0.969 -21.493 1.00 67.31 189 GLU A CA 1
ATOM 1535 C C . GLU A 1 189 ? 25.605 -0.550 -20.016 1.00 67.31 189 GLU A C 1
ATOM 1537 O O . GLU A 1 189 ? 24.562 -0.646 -19.358 1.00 67.31 189 GLU A O 1
ATOM 1542 N N . SER A 1 190 ? 26.717 -0.016 -19.510 1.00 65.12 190 SER A N 1
ATOM 1543 C CA . SER A 1 190 ? 26.821 0.562 -18.170 1.00 65.12 190 SER A CA 1
ATOM 1544 C C . SER A 1 190 ? 25.903 1.781 -17.998 1.00 65.12 190 SER A C 1
ATOM 1546 O O . SER A 1 190 ? 25.704 2.568 -18.925 1.00 65.12 190 SER A O 1
ATOM 1548 N N . ARG A 1 191 ? 25.365 1.966 -16.781 1.00 70.00 191 ARG A N 1
ATOM 1549 C CA . ARG A 1 191 ? 24.371 3.012 -16.446 1.00 70.00 191 ARG A CA 1
ATOM 1550 C C . ARG A 1 191 ? 24.796 4.435 -16.819 1.00 70.00 191 ARG A C 1
ATOM 1552 O O . ARG A 1 191 ? 23.950 5.275 -17.089 1.00 70.00 191 ARG A O 1
ATOM 1559 N N . ASN A 1 192 ? 26.094 4.714 -16.822 1.00 71.75 192 ASN A N 1
ATOM 1560 C CA . ASN A 1 192 ? 26.673 6.013 -17.170 1.00 71.75 192 ASN A CA 1
ATOM 1561 C C . ASN A 1 192 ? 26.562 6.376 -18.661 1.00 71.75 192 ASN A C 1
ATOM 1563 O O . ASN A 1 192 ? 26.807 7.528 -19.001 1.00 71.75 192 ASN A O 1
ATOM 1567 N N . ILE A 1 193 ? 26.239 5.417 -19.533 1.00 77.56 193 ILE A N 1
ATOM 1568 C CA . ILE A 1 193 ? 26.100 5.619 -20.986 1.00 77.56 193 ILE A CA 1
ATOM 1569 C C . ILE A 1 193 ? 24.614 5.629 -21.389 1.00 77.56 193 ILE A C 1
ATOM 1571 O O . ILE A 1 193 ? 24.277 5.796 -22.558 1.00 77.56 193 ILE A O 1
ATOM 1575 N N . TRP A 1 194 ? 23.702 5.443 -20.431 1.00 79.19 194 TRP A N 1
ATOM 1576 C CA . TRP A 1 194 ? 22.274 5.442 -20.721 1.00 79.19 194 TRP A CA 1
ATOM 1577 C C . TRP A 1 194 ? 21.815 6.827 -21.171 1.00 79.19 194 TRP A C 1
ATOM 1579 O O . TRP A 1 194 ? 22.294 7.844 -20.676 1.00 79.19 194 TRP A O 1
ATOM 1589 N N . ASP A 1 195 ? 20.869 6.840 -22.108 1.00 80.94 195 ASP A N 1
ATOM 1590 C CA . ASP A 1 195 ? 20.211 8.068 -22.539 1.00 80.94 195 ASP A CA 1
ATOM 1591 C C . ASP A 1 195 ? 19.468 8.711 -21.357 1.00 80.94 195 ASP A C 1
ATOM 1593 O O . ASP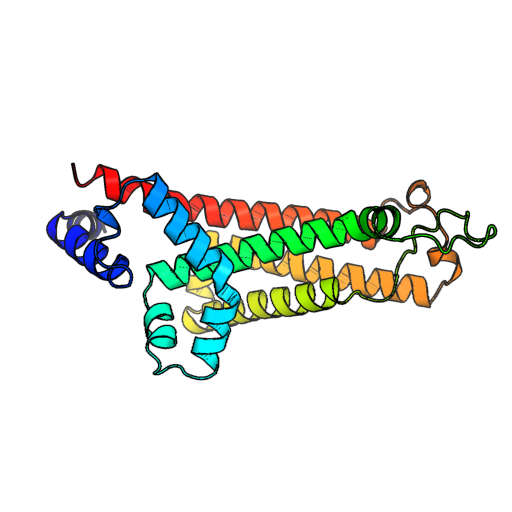 A 1 195 ? 18.882 8.014 -20.523 1.00 80.94 195 ASP A O 1
ATOM 1597 N N . ASP A 1 196 ? 19.435 10.041 -21.306 1.00 83.75 196 ASP A N 1
ATOM 1598 C CA . ASP A 1 196 ? 18.758 10.786 -20.237 1.00 83.75 196 ASP A CA 1
ATOM 1599 C C . ASP A 1 196 ? 17.249 10.460 -20.187 1.00 83.75 196 ASP A C 1
ATOM 1601 O O . ASP A 1 196 ? 16.612 10.542 -19.134 1.00 83.75 196 ASP A O 1
ATOM 1605 N N . TRP A 1 197 ? 16.679 10.038 -21.323 1.00 83.44 197 TRP A N 1
ATOM 1606 C CA . TRP A 1 197 ? 15.278 9.633 -21.481 1.00 83.44 197 TRP A CA 1
ATOM 1607 C C . TRP A 1 197 ? 15.055 8.119 -21.382 1.00 83.44 197 TRP A C 1
ATOM 1609 O O . TRP A 1 197 ? 14.016 7.613 -21.823 1.00 83.44 197 TRP A O 1
ATOM 1619 N N . ASP A 1 198 ? 16.002 7.378 -20.802 1.00 82.62 198 ASP A N 1
ATOM 1620 C CA . ASP A 1 198 ? 15.875 5.934 -20.662 1.00 82.62 198 ASP A CA 1
ATOM 1621 C C . ASP A 1 198 ? 14.603 5.548 -19.873 1.00 82.62 198 ASP A C 1
ATOM 1623 O O . ASP A 1 198 ? 14.398 6.024 -18.747 1.00 82.62 198 ASP A O 1
ATOM 1627 N N . PRO A 1 199 ? 13.747 4.645 -20.399 1.00 83.75 199 PRO A N 1
ATOM 1628 C CA . PRO A 1 199 ? 12.517 4.247 -19.719 1.00 83.75 199 PRO A CA 1
ATOM 1629 C C . PRO A 1 199 ? 12.752 3.688 -18.313 1.00 83.75 199 PRO A C 1
ATOM 1631 O O . PRO A 1 199 ? 11.894 3.851 -17.445 1.00 83.75 199 PRO A O 1
ATOM 1634 N N . MET A 1 200 ? 13.899 3.047 -18.060 1.00 82.19 200 MET A N 1
ATOM 1635 C CA . MET A 1 200 ? 14.249 2.544 -16.734 1.00 82.19 200 MET A CA 1
ATOM 1636 C C . MET A 1 200 ? 14.454 3.696 -15.747 1.00 82.19 200 MET A C 1
ATOM 1638 O O . MET A 1 200 ? 13.847 3.675 -14.674 1.00 82.19 200 MET A O 1
ATOM 1642 N N . LEU A 1 201 ? 15.222 4.725 -16.124 1.00 82.56 201 LEU A N 1
ATOM 1643 C CA . LEU A 1 201 ? 15.486 5.899 -15.279 1.00 82.56 201 LEU A CA 1
ATOM 1644 C C . LEU A 1 201 ? 14.199 6.672 -14.982 1.00 82.56 201 LEU A C 1
ATOM 1646 O O . LEU A 1 201 ? 13.911 6.997 -13.827 1.00 82.56 201 LEU A O 1
ATOM 1650 N N . ILE A 1 202 ? 13.368 6.888 -16.006 1.00 86.94 202 ILE A N 1
ATOM 1651 C CA . ILE A 1 202 ? 12.061 7.534 -15.839 1.00 86.94 202 ILE A CA 1
ATOM 1652 C C . ILE A 1 202 ? 11.181 6.700 -14.894 1.00 86.94 202 ILE A C 1
ATOM 1654 O O . ILE A 1 202 ? 10.522 7.252 -14.008 1.00 86.94 202 ILE A O 1
ATOM 1658 N N . SER A 1 203 ? 11.199 5.368 -15.023 1.00 84.25 203 SER A N 1
ATOM 1659 C CA . SER A 1 203 ? 10.417 4.487 -14.149 1.00 84.25 203 SER A CA 1
ATOM 1660 C C . SER A 1 203 ? 10.832 4.602 -12.679 1.00 84.25 203 SER A C 1
ATOM 1662 O O . SER A 1 203 ? 9.950 4.636 -11.821 1.00 84.25 203 SER A O 1
ATOM 1664 N N . GLU A 1 204 ? 12.133 4.713 -12.383 1.00 81.69 204 GLU A N 1
ATOM 1665 C CA . GLU A 1 204 ? 12.679 4.889 -11.027 1.00 81.69 204 GLU A CA 1
ATOM 1666 C C . GLU A 1 204 ? 12.259 6.233 -10.413 1.00 81.69 204 GLU A C 1
ATOM 1668 O O . GLU A 1 204 ? 11.871 6.294 -9.239 1.00 81.69 204 GLU A O 1
ATOM 1673 N N . GLY A 1 205 ? 12.276 7.302 -11.215 1.00 86.75 205 GLY A N 1
ATOM 1674 C CA . GLY A 1 205 ? 11.838 8.636 -10.802 1.00 86.75 205 GLY A CA 1
ATOM 1675 C C . GLY A 1 205 ? 10.344 8.690 -10.475 1.00 86.75 205 GLY A C 1
ATOM 1676 O O . GLY A 1 205 ? 9.961 9.094 -9.373 1.00 86.75 205 GLY A O 1
ATOM 1677 N N . LEU A 1 206 ? 9.493 8.213 -11.393 1.00 88.62 206 LEU A N 1
ATOM 1678 C CA . LEU A 1 206 ? 8.036 8.148 -11.187 1.00 88.62 206 LEU A CA 1
ATOM 1679 C C . LEU A 1 206 ? 7.670 7.283 -9.981 1.00 88.62 206 LEU A C 1
ATOM 1681 O O . LEU A 1 206 ? 6.783 7.625 -9.198 1.00 88.62 206 LEU A O 1
ATOM 1685 N N . PHE A 1 207 ? 8.398 6.187 -9.803 1.00 83.50 207 PHE A N 1
ATOM 1686 C CA . PHE A 1 207 ? 8.207 5.270 -8.698 1.00 83.50 207 PHE A CA 1
ATOM 1687 C C . PHE A 1 207 ? 8.535 5.917 -7.344 1.00 83.50 207 PHE A C 1
ATOM 1689 O O . PHE A 1 207 ? 7.777 5.792 -6.377 1.00 83.50 207 PHE A O 1
ATOM 1696 N N . SER A 1 208 ? 9.634 6.669 -7.280 1.00 84.62 208 SER A N 1
ATOM 1697 C CA . SER A 1 208 ? 10.019 7.426 -6.087 1.00 84.62 208 SER A CA 1
ATOM 1698 C C . SER A 1 208 ? 8.987 8.505 -5.752 1.00 84.62 208 SER A C 1
ATOM 1700 O O . SER A 1 208 ? 8.571 8.624 -4.598 1.00 84.62 208 SER A O 1
ATOM 1702 N N . ALA A 1 209 ? 8.497 9.230 -6.762 1.00 88.69 209 ALA A N 1
ATOM 1703 C CA . ALA A 1 209 ? 7.429 10.213 -6.592 1.00 88.69 209 ALA A CA 1
ATOM 1704 C C . ALA A 1 209 ? 6.132 9.574 -6.058 1.00 88.69 209 ALA A C 1
ATOM 1706 O O . ALA A 1 209 ? 5.533 10.092 -5.112 1.00 88.69 209 ALA A O 1
ATOM 1707 N N . ALA A 1 210 ? 5.733 8.412 -6.590 1.00 87.12 210 ALA A N 1
ATOM 1708 C CA . ALA A 1 210 ? 4.558 7.674 -6.122 1.00 87.12 210 ALA A CA 1
ATOM 1709 C C . ALA A 1 210 ? 4.666 7.286 -4.636 1.00 87.12 210 ALA A C 1
ATOM 1711 O O . ALA A 1 210 ? 3.705 7.445 -3.877 1.00 87.12 210 ALA A O 1
ATOM 1712 N N . ASN A 1 211 ? 5.843 6.835 -4.188 1.00 84.00 211 ASN A N 1
ATOM 1713 C CA . ASN A 1 211 ? 6.080 6.519 -2.777 1.00 84.00 211 ASN A CA 1
ATOM 1714 C C . ASN A 1 211 ? 5.970 7.759 -1.878 1.00 84.00 211 ASN A C 1
ATOM 1716 O O . ASN A 1 211 ? 5.384 7.675 -0.797 1.00 84.00 211 ASN A O 1
ATOM 1720 N N . ILE A 1 212 ? 6.477 8.915 -2.321 1.00 86.44 212 ILE A N 1
ATOM 1721 C CA . ILE A 1 212 ? 6.360 10.178 -1.575 1.00 86.44 212 ILE A CA 1
ATOM 1722 C C . ILE A 1 212 ? 4.886 10.557 -1.400 1.00 86.44 212 ILE A C 1
ATOM 1724 O O . ILE A 1 212 ? 4.447 10.763 -0.265 1.00 86.44 212 ILE A O 1
ATOM 1728 N N . PHE A 1 213 ? 4.099 10.587 -2.480 1.00 85.19 213 PHE A N 1
ATOM 1729 C CA . PHE A 1 213 ? 2.671 10.920 -2.401 1.00 85.19 213 PHE A CA 1
ATOM 1730 C C . PHE A 1 213 ? 1.901 9.954 -1.498 1.00 85.19 213 PHE A C 1
ATOM 1732 O O . PHE A 1 213 ? 1.103 10.375 -0.653 1.00 85.19 213 PHE A O 1
ATOM 1739 N N . ARG A 1 214 ? 2.205 8.656 -1.594 1.00 82.12 214 ARG A N 1
ATOM 1740 C CA . ARG A 1 214 ? 1.594 7.630 -0.747 1.00 82.12 214 ARG A CA 1
ATOM 1741 C C . ARG A 1 214 ? 1.947 7.813 0.735 1.00 82.12 214 ARG A C 1
ATOM 1743 O O . ARG A 1 214 ? 1.076 7.660 1.594 1.00 82.12 214 ARG A O 1
ATOM 1750 N N . CYS A 1 215 ? 3.184 8.192 1.054 1.00 79.19 215 CYS A N 1
ATOM 1751 C CA . CYS A 1 215 ? 3.598 8.526 2.419 1.00 79.19 215 CYS A CA 1
ATOM 1752 C C . CYS A 1 215 ? 2.894 9.784 2.948 1.00 79.19 215 CYS A C 1
ATOM 1754 O O . CYS A 1 215 ? 2.390 9.767 4.072 1.00 79.19 215 CYS A O 1
ATOM 1756 N N . VAL A 1 216 ? 2.790 10.844 2.139 1.00 81.25 216 VAL A N 1
ATOM 1757 C CA . VAL A 1 216 ? 2.067 12.079 2.495 1.00 81.25 216 VAL A CA 1
ATOM 1758 C C . VAL A 1 216 ? 0.610 11.777 2.847 1.00 81.25 216 VAL A C 1
ATOM 1760 O O . VAL A 1 216 ? 0.123 12.216 3.891 1.00 81.25 216 VAL A O 1
ATOM 1763 N N . ARG A 1 217 ? -0.069 10.952 2.043 1.00 81.31 217 ARG A N 1
ATOM 1764 C CA . ARG A 1 217 ? -1.444 10.511 2.311 1.00 81.31 217 ARG A CA 1
ATOM 1765 C C . ARG A 1 217 ? -1.579 9.815 3.668 1.00 81.31 217 ARG A C 1
ATOM 1767 O O . ARG A 1 217 ? -2.503 10.098 4.431 1.00 81.31 217 ARG A O 1
ATOM 1774 N N . LYS A 1 218 ? -0.652 8.911 3.995 1.00 72.25 218 LYS A N 1
ATOM 1775 C CA . LYS A 1 218 ? -0.653 8.193 5.281 1.00 72.25 218 LYS A CA 1
ATOM 1776 C C . LYS A 1 218 ? -0.382 9.130 6.458 1.00 72.25 218 LYS A C 1
ATOM 1778 O O . LYS A 1 218 ? -1.063 9.014 7.477 1.00 72.25 218 LYS A O 1
ATOM 1783 N N . LEU A 1 219 ? 0.554 10.070 6.311 1.00 73.88 219 LEU A N 1
ATOM 1784 C CA . LEU A 1 219 ? 0.847 11.084 7.326 1.00 73.88 219 LEU A CA 1
ATOM 1785 C C . LEU A 1 219 ? -0.349 11.996 7.579 1.00 73.88 219 LEU A C 1
ATOM 1787 O O . LEU A 1 219 ? -0.627 12.294 8.732 1.00 73.88 219 LEU A O 1
ATOM 1791 N N . TYR A 1 220 ? -1.097 12.385 6.548 1.00 73.69 220 TYR A N 1
ATOM 1792 C CA . TYR A 1 220 ? -2.307 13.190 6.723 1.00 73.69 220 TYR A CA 1
ATOM 1793 C C . TYR A 1 220 ? -3.391 12.473 7.545 1.00 73.69 220 TYR A C 1
ATOM 1795 O O . TYR A 1 220 ? -4.058 13.089 8.376 1.00 73.69 220 TYR A O 1
ATOM 1803 N N . ASN A 1 221 ? -3.523 11.155 7.383 1.00 66.75 221 ASN A N 1
ATOM 1804 C CA . ASN A 1 221 ? -4.474 10.357 8.160 1.00 66.75 221 ASN A CA 1
ATOM 1805 C C . ASN A 1 221 ? -3.988 10.075 9.599 1.00 66.75 221 ASN A C 1
ATOM 1807 O O . ASN A 1 221 ? -4.778 9.655 10.446 1.00 66.75 221 ASN A O 1
ATOM 1811 N N . PHE A 1 222 ? -2.709 10.314 9.909 1.00 60.25 222 PHE A N 1
ATOM 1812 C CA . PHE A 1 222 ? -2.097 10.000 11.204 1.00 60.25 222 PHE A CA 1
ATOM 1813 C C . PHE A 1 222 ? -2.520 10.938 12.364 1.00 60.25 222 PHE A C 1
ATOM 1815 O O . PHE A 1 222 ? -2.792 10.433 13.453 1.00 60.25 222 PHE A O 1
ATOM 1822 N N . PRO A 1 223 ? -2.673 12.271 12.197 1.00 54.34 223 PRO A N 1
ATOM 1823 C CA . PRO A 1 223 ? -3.209 13.178 13.219 1.00 54.34 223 PRO A CA 1
ATOM 1824 C C . PRO A 1 223 ? -4.581 12.801 13.791 1.00 54.34 223 PRO A C 1
ATOM 1826 O O . PRO A 1 223 ? -4.865 13.162 14.938 1.00 54.34 223 PRO A O 1
ATOM 1829 N N . MET A 1 224 ? -5.406 12.039 13.058 1.00 54.28 224 MET A N 1
ATOM 1830 C CA . MET A 1 224 ? -6.647 11.470 13.608 1.00 54.28 224 MET A CA 1
ATOM 1831 C C . MET A 1 224 ? -6.385 10.545 14.812 1.00 54.28 224 MET A C 1
ATOM 1833 O O . MET A 1 224 ? -7.233 10.427 15.694 1.00 54.28 224 MET A O 1
ATOM 1837 N N . PHE A 1 225 ? -5.190 9.956 14.918 1.00 50.34 225 PHE A N 1
ATOM 1838 C CA . PHE A 1 225 ? -4.797 9.071 16.016 1.00 50.34 225 PHE A CA 1
ATOM 1839 C C . PHE A 1 225 ? -4.223 9.806 17.235 1.00 50.34 225 PHE A C 1
ATOM 1841 O O . PHE A 1 225 ? -4.422 9.370 18.370 1.00 50.34 225 PHE A O 1
ATOM 1848 N N . GLY A 1 226 ? -3.527 10.928 17.029 1.00 45.44 226 GLY A N 1
ATOM 1849 C CA . GLY A 1 226 ? -2.870 11.677 18.109 1.00 45.44 226 GLY A CA 1
ATOM 1850 C C . GLY A 1 226 ? -3.828 12.528 18.948 1.00 45.44 226 GLY A C 1
ATOM 1851 O O . GLY A 1 226 ? -3.666 12.629 20.165 1.00 45.44 226 GLY A O 1
ATOM 1852 N N . ARG A 1 227 ? -4.870 13.104 18.331 1.00 37.56 227 ARG A N 1
ATOM 1853 C CA . ARG A 1 227 ? -5.802 14.012 19.030 1.00 37.56 227 ARG A CA 1
ATOM 1854 C C . ARG A 1 227 ? -6.848 13.308 19.897 1.00 37.56 227 ARG A C 1
ATOM 1856 O O . ARG A 1 227 ? -7.375 13.935 20.809 1.00 37.56 227 ARG A O 1
ATOM 1863 N N . SER A 1 228 ? -7.082 12.007 19.709 1.00 39.50 228 SER A N 1
ATOM 1864 C CA . SER A 1 228 ? -7.996 11.237 20.570 1.00 39.50 228 SER A CA 1
ATOM 1865 C C . SER A 1 228 ? -7.469 11.089 22.010 1.00 39.50 228 SER A C 1
ATOM 1867 O O . SER A 1 228 ? -8.251 11.041 22.955 1.00 39.50 228 SER A O 1
ATOM 1869 N N . LYS A 1 229 ? -6.141 11.110 22.219 1.00 39.31 229 LYS A N 1
ATOM 1870 C CA . LYS A 1 229 ? -5.549 11.094 23.573 1.00 39.31 229 LYS A CA 1
ATOM 1871 C C . LYS A 1 229 ? -5.573 12.460 24.272 1.00 39.31 229 LYS A C 1
ATOM 1873 O O . LYS A 1 229 ? -5.531 12.493 25.496 1.00 39.31 229 LYS A O 1
ATOM 1878 N N . ALA A 1 230 ? -5.643 13.563 23.523 1.00 40.59 230 ALA A N 1
ATOM 1879 C CA . ALA A 1 230 ? -5.658 14.917 24.085 1.00 40.59 230 ALA A CA 1
ATOM 1880 C C . ALA A 1 230 ? -7.058 15.371 24.532 1.00 40.59 230 ALA A C 1
ATOM 1882 O O . ALA A 1 230 ? -7.164 16.248 25.375 1.00 40.59 230 ALA A O 1
ATOM 1883 N N . PHE A 1 231 ? -8.121 14.758 24.003 1.00 37.44 231 PHE A N 1
ATOM 1884 C CA . PHE A 1 231 ? -9.512 15.098 24.339 1.00 37.44 231 PHE A CA 1
ATOM 1885 C C . PHE A 1 231 ? -10.079 14.315 25.539 1.00 37.44 231 PHE A C 1
ATOM 1887 O O . PHE A 1 231 ? -11.243 14.474 25.891 1.00 37.44 231 PHE A O 1
ATOM 1894 N N . LEU A 1 232 ? -9.273 13.431 26.137 1.00 40.16 232 LEU A N 1
ATOM 1895 C CA . LEU A 1 232 ? -9.656 12.551 27.249 1.00 40.16 232 LEU A CA 1
ATOM 1896 C C . LEU A 1 232 ? -8.787 12.765 28.503 1.00 40.16 232 LEU A C 1
ATOM 1898 O O . LEU A 1 232 ? -8.680 11.862 29.335 1.00 40.16 232 LEU A O 1
ATOM 1902 N N . ARG A 1 233 ? -8.161 13.938 28.632 1.00 39.38 233 ARG A N 1
ATOM 1903 C CA . ARG A 1 233 ? -7.652 14.446 29.910 1.00 39.38 233 ARG A CA 1
ATOM 1904 C C . ARG A 1 233 ? -8.477 15.640 30.344 1.00 39.38 233 ARG A C 1
ATOM 1906 O O . ARG A 1 233 ? -8.829 16.436 29.448 1.00 39.38 233 ARG A O 1
#

Radius of gyration: 22.92 Å; chains: 1; bounding box: 61×42×60 Å

Sequence (233 aa):
MKLLNVFVAHSNVQQLLASLWYEGLPGFRRKNMVLQALEIVRIGMLFPFFSIAYILAPHSVVGQTMRKPFIKFICHSASYFTFLFMLILASQRQYLEKVFGESTATEDDDLEYTKRGAKPSLVEWIILSYVSGLIWSEIKQLWDVGLEEYARDMWNVIDFITNSLYVATVALRVVSYYQVQNRPGAAIESRNIWDDWDPMLISEGLFSAANIFRCVRKLYNFPMFGRSKAFLR

InterPro domains:
  IPR002153 Transient receptor potential channel, canonical [PTHR10117] (7-224)
  IPR056336 Calcium channel YVC1-like, C-terminal transmembrane domain [PF23317] (116-183)

Foldseek 3Di:
DVVVVVVCLDPVNLVVVVCLQCVLPPCLVVDDPVVNVVVLVVLLVCLVVLVVCLVVPCPDPSNVSCVRNNSVVSSVVSVVVVLVVLVVCVVCVLVCCVVVVPDPPPPPPPQPQPQFQDPQDPSNVVNVVVLVVLVVVLVVVCVVQDVVRLVVPVLSVLSVLLSVLLVLLVVLSVVRNVVCVVPVVVRRDDPVPDDPPRSNVVSVVSNVVSVVSVVVSVVVVCVVVVVSVVSND

pLDDT: mean 77.73, std 14.52, range [37.44, 92.62]